Protein AF-A0A0N0TRZ5-F1 (afdb_monomer)

Mean predicted aligned error: 18.21 Å

Solvent-accessible surface area (backbone atoms only — not comparable to full-atom values): 15530 Å² total; per-residue (Å²): 141,82,85,84,81,82,82,81,79,82,77,73,80,78,76,70,79,75,76,77,76,72,56,86,80,65,52,70,83,61,80,51,42,87,36,44,46,58,48,69,48,66,80,67,69,64,70,42,42,63,74,40,72,45,49,33,43,39,39,39,33,29,71,33,86,45,67,31,71,46,15,28,42,40,37,41,46,40,76,37,37,31,63,74,50,57,76,69,78,49,54,62,46,96,78,28,32,37,36,39,31,87,51,60,31,46,53,65,33,72,52,75,40,47,38,35,29,35,30,69,42,60,41,84,101,44,53,62,50,52,41,36,40,30,32,21,50,32,85,90,41,64,75,71,31,71,35,69,48,72,37,29,37,50,78,82,79,55,64,67,60,56,51,51,50,53,51,50,51,51,52,52,49,51,51,52,52,50,50,53,53,53,56,64,74,62,63,76,75,90,78,78,70,82,71,82,79,80,76,80,80,83,78,83,89,80,89,83,90,88,85,83,84,87,85,88,85,84,89,83,89,84,89,83,88,88,84,87,88,85,88,86,87,88,82,83,86,83,83,86,85,82,82,90,134

Nearest PDB structures (foldseek):
  7usm-assembly1_A  TM=7.461E-01  e=1.703E-06  Homo sapiens
  7usl-assembly1_A  TM=7.570E-01  e=1.869E-05  Homo sapiens
  3ndy-assembly1_F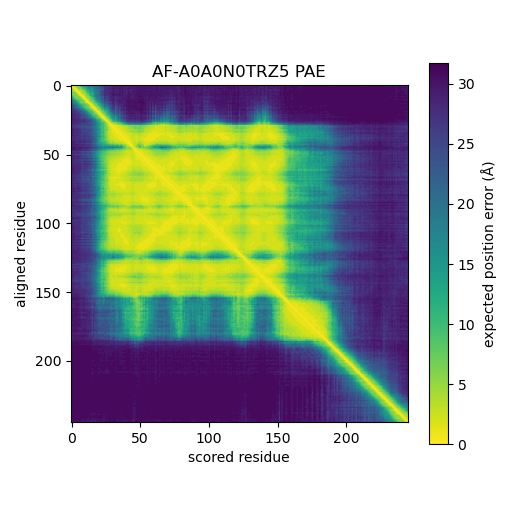  TM=6.686E-01  e=2.610E-05  Clostridium cellulovorans
  6qfs-assembly7_G  TM=6.522E-01  e=3.855E-05  Cellulomonas fimi
  6ezt-assembly1_A  TM=5.357E-01  e=1.091E-03  Vibrio harveyi

pLDDT: mean 77.45, std 22.73, range [33.78, 98.5]

Sequence (245 aa):
MSAMGLAAMIALPAAQPVAEVEDPRGAGLVPGAGDLHVTVEDDVEDRLSPGDRVHYTIRVRNSGYEALPGTQIVQLLPPGMRHVSDSGEGSVDAEASRVVWDRPLEPGARASLTVTTEVRSRPEGASRTATTVCLRPEEGAALVACTASVHRVHGVVPTVWVVAGLAAVAVVGAAVGGLVRYRGSRSPDPRTDPGPTRVPEPEPETTPDPGAEAPEVPEGDGVGTDSNVRPFPGAAPVYHLDAHR

Foldseek 3Di:
DDDDDDDDDDDDPPPDPPPPPPDLVPQDDDPQLQQKEKDKDWDDDQEDEAFDKIKIKIKIWRQDQDWQQQKKKKKFWDPQKAWDDKPQPWDADPRRGMTMHRDTHHHGDMDIMITMMGGHAQDPPDQKTKIKMFMDSHPPHDTNYMDIDMHGYDHDDPVVVVVVVVVVVVVVVVVVVVVVVVVVVPPDDPPPPVPDDDDDDDDDDDDDDDDDDDDDDDDDDDDDDDDDDDDDDDDDDDDDDDDDD

Secondary structure (DSSP, 8-state):
-----------------------TT-SPPPTTGGGEEEEEEESS-SEE-TT-EEEEEEEEEE-SSS-BTT-EEEEEPPTTEEEEEESS--EE-TTS-EEEEE--B-TT-EEEEEEEEEE-SPPTT-SEEEEEEEEESSTTSPP-EEEEEEEEEPPPPPHHHHHHHHHHHHHHHHHHHHHHHHHHHTPPPS----PPP-PPPPPPP-----------------------PPPPP--PPP-------

Radius of gyration: 46.33 Å; Cα contacts (8 Å, |Δi|>4): 349; chains: 1; bounding box: 72×75×150 Å

Structure (mmCIF, N/CA/C/O backbone):
data_AF-A0A0N0TRZ5-F1
#
_entry.id   AF-A0A0N0TRZ5-F1
#
loop_
_atom_site.group_PDB
_atom_site.id
_atom_site.type_symbol
_atom_site.label_atom_id
_atom_site.label_alt_id
_atom_site.label_comp_id
_atom_site.label_asym_id
_atom_site.label_entity_id
_atom_site.label_seq_id
_atom_site.pdbx_PDB_ins_code
_atom_site.Cartn_x
_atom_site.Cartn_y
_atom_site.Cartn_z
_atom_site.occupancy
_atom_site.B_iso_or_equiv
_atom_site.auth_seq_id
_atom_site.auth_comp_id
_atom_site.auth_asym_id
_atom_site.auth_atom_id
_atom_site.pdbx_PDB_model_num
ATOM 1 N N . MET A 1 1 ? 40.637 -64.018 26.385 1.00 47.19 1 MET A N 1
ATOM 2 C CA . MET A 1 1 ? 39.334 -64.010 25.690 1.00 47.19 1 MET A CA 1
ATOM 3 C C . MET A 1 1 ? 38.342 -63.289 26.590 1.00 47.19 1 MET A C 1
ATOM 5 O O . MET A 1 1 ? 37.781 -63.922 27.468 1.00 47.19 1 MET A O 1
ATOM 9 N N . SER A 1 2 ? 38.194 -61.973 26.434 1.00 40.56 2 SER A N 1
ATOM 10 C CA . SER A 1 2 ? 37.164 -61.196 27.136 1.00 40.56 2 SER A CA 1
ATOM 11 C C . SER A 1 2 ? 36.429 -60.373 26.093 1.00 40.56 2 SER A C 1
ATOM 13 O O . SER A 1 2 ? 37.015 -59.500 25.458 1.00 40.56 2 SER A O 1
ATOM 15 N N . ALA A 1 3 ? 35.179 -60.755 25.856 1.00 44.03 3 ALA A N 1
ATOM 16 C CA . ALA A 1 3 ? 34.296 -60.168 24.869 1.00 44.03 3 ALA A CA 1
ATOM 17 C C . ALA A 1 3 ? 33.750 -58.830 25.386 1.00 44.03 3 ALA A C 1
ATOM 19 O O . ALA A 1 3 ? 33.151 -58.766 26.458 1.00 44.03 3 ALA A O 1
ATOM 20 N N . MET A 1 4 ? 33.959 -57.768 24.609 1.00 48.31 4 MET A N 1
ATOM 21 C CA . MET A 1 4 ? 33.261 -56.495 24.761 1.00 48.31 4 MET A CA 1
ATOM 22 C C . MET A 1 4 ? 31.822 -56.679 24.261 1.00 48.31 4 MET A C 1
ATOM 24 O O . MET A 1 4 ? 31.593 -56.833 23.064 1.00 48.31 4 MET A O 1
ATOM 28 N N . GLY A 1 5 ? 30.860 -56.708 25.183 1.00 41.28 5 GLY A N 1
ATOM 29 C CA . GLY A 1 5 ? 29.431 -56.690 24.872 1.00 41.28 5 GLY A CA 1
ATOM 30 C C . GLY A 1 5 ? 28.953 -55.254 24.680 1.00 41.28 5 GLY A C 1
ATOM 31 O O . GLY A 1 5 ? 28.883 -54.487 25.636 1.00 41.28 5 GLY A O 1
ATOM 32 N N . LEU A 1 6 ? 28.656 -54.900 23.431 1.00 47.94 6 LEU A N 1
ATOM 33 C CA . LEU A 1 6 ? 28.118 -53.614 22.997 1.00 47.94 6 LEU A CA 1
ATOM 34 C C . LEU A 1 6 ? 26.633 -53.521 23.402 1.00 47.94 6 LEU A C 1
ATOM 36 O O . LEU A 1 6 ? 25.800 -54.245 22.859 1.00 47.94 6 LEU A O 1
ATOM 40 N N . ALA A 1 7 ? 26.284 -52.648 24.346 1.00 46.97 7 ALA A N 1
ATOM 41 C CA . ALA A 1 7 ? 24.888 -52.309 24.620 1.00 46.97 7 ALA A CA 1
ATOM 42 C C . ALA A 1 7 ? 24.436 -51.226 23.626 1.00 46.97 7 ALA A C 1
ATOM 44 O O . ALA A 1 7 ? 24.836 -50.067 23.729 1.00 46.97 7 ALA A O 1
ATOM 45 N N . ALA A 1 8 ? 23.632 -51.612 22.635 1.00 48.09 8 ALA A N 1
ATOM 46 C CA . ALA A 1 8 ? 23.008 -50.690 21.694 1.00 48.09 8 ALA A CA 1
ATOM 47 C C . ALA A 1 8 ? 21.798 -50.010 22.360 1.00 48.09 8 ALA A C 1
ATOM 49 O O . ALA A 1 8 ? 20.764 -50.638 22.584 1.00 48.09 8 ALA A O 1
ATOM 50 N N . MET A 1 9 ? 21.935 -48.725 22.689 1.00 53.19 9 MET A N 1
ATOM 51 C CA . MET A 1 9 ? 20.822 -47.868 23.103 1.00 53.19 9 MET A CA 1
ATOM 52 C C . MET A 1 9 ? 19.954 -47.572 21.878 1.00 53.19 9 MET A C 1
ATOM 54 O O . MET A 1 9 ? 20.378 -46.877 20.956 1.00 53.19 9 MET A O 1
ATOM 58 N N . ILE A 1 10 ? 18.739 -48.116 21.862 1.00 56.00 10 ILE A N 1
ATOM 59 C CA . ILE A 1 10 ? 17.713 -47.774 20.876 1.00 56.00 10 ILE A CA 1
ATOM 60 C C . ILE A 1 10 ? 17.221 -46.366 21.222 1.00 56.00 10 ILE A C 1
ATOM 62 O O . ILE A 1 10 ? 16.457 -46.177 22.167 1.00 56.00 10 ILE A O 1
ATOM 66 N N . ALA A 1 11 ? 17.694 -45.365 20.482 1.00 50.91 11 ALA A N 1
ATOM 67 C CA . ALA A 1 11 ? 17.130 -44.025 20.530 1.00 50.91 11 ALA A CA 1
ATOM 68 C C . ALA A 1 11 ? 15.746 -44.059 19.863 1.00 50.91 11 ALA A C 1
ATOM 70 O O . ALA A 1 11 ? 15.637 -44.276 18.656 1.00 50.91 11 ALA A O 1
ATOM 71 N N . LEU A 1 12 ? 14.686 -43.876 20.655 1.00 56.69 12 LEU A N 1
ATOM 72 C CA . LEU A 1 12 ? 13.357 -43.560 20.131 1.00 56.69 12 LEU A CA 1
ATOM 73 C C . LEU A 1 12 ? 13.454 -42.258 19.317 1.00 56.69 12 LEU A C 1
ATOM 75 O O . LEU A 1 12 ? 14.113 -41.320 19.774 1.00 56.69 12 LEU A O 1
ATOM 79 N N . PRO A 1 13 ? 12.786 -42.145 18.156 1.00 51.25 13 PRO A N 1
ATOM 80 C CA . PRO A 1 13 ? 12.660 -40.854 17.508 1.00 51.25 13 PRO A CA 1
ATOM 81 C C . PRO A 1 13 ? 11.839 -39.965 18.442 1.00 51.25 13 PRO A C 1
ATOM 83 O O . PRO A 1 13 ? 10.710 -40.304 18.800 1.00 51.25 13 PRO A O 1
ATOM 86 N N . ALA A 1 14 ? 12.425 -38.848 18.872 1.00 51.19 14 ALA A N 1
ATOM 87 C CA . ALA A 1 14 ? 11.678 -37.794 19.530 1.00 51.19 14 ALA A CA 1
ATOM 88 C C . ALA A 1 14 ? 10.541 -37.396 18.584 1.00 51.19 14 ALA A C 1
ATOM 90 O O . ALA A 1 14 ? 10.787 -36.858 17.503 1.00 51.19 14 ALA A O 1
ATOM 91 N N . ALA A 1 15 ? 9.307 -37.720 18.968 1.00 50.56 15 ALA A N 1
ATOM 92 C CA . ALA A 1 15 ? 8.131 -37.123 18.375 1.00 50.56 15 ALA A CA 1
ATOM 93 C C . ALA A 1 15 ? 8.311 -35.612 18.532 1.00 50.56 15 ALA A C 1
ATOM 95 O O . ALA A 1 15 ? 8.296 -35.088 19.647 1.00 50.56 15 ALA A O 1
ATOM 96 N N . GLN A 1 16 ? 8.596 -34.932 17.425 1.00 59.34 16 GLN A N 1
ATOM 97 C CA . GLN A 1 16 ? 8.585 -33.481 17.401 1.00 59.34 16 GLN A CA 1
ATOM 98 C C . GLN A 1 16 ? 7.187 -33.065 17.872 1.00 59.34 16 GLN A C 1
ATOM 100 O O . GLN A 1 16 ? 6.214 -33.666 17.399 1.00 59.34 16 GLN A O 1
ATOM 105 N N . PRO A 1 17 ? 7.047 -32.111 18.810 1.00 45.97 17 PRO A N 1
ATOM 106 C CA . PRO A 1 17 ? 5.736 -31.557 19.080 1.00 45.97 17 PRO A CA 1
ATOM 107 C C . PRO A 1 17 ? 5.241 -31.005 17.747 1.00 45.97 17 PRO A C 1
ATOM 109 O O . PRO A 1 17 ? 5.865 -30.118 17.161 1.00 45.97 17 PRO A O 1
ATOM 112 N N . VAL A 1 18 ? 4.172 -31.603 17.221 1.00 47.28 18 VAL A N 1
ATOM 113 C CA . VAL A 1 18 ? 3.394 -30.989 16.155 1.00 47.28 18 VAL A CA 1
ATOM 114 C C . VAL A 1 18 ? 3.008 -29.638 16.730 1.00 47.28 18 VAL A C 1
ATOM 116 O O . VAL A 1 18 ? 2.279 -29.590 17.717 1.00 47.28 18 VAL A O 1
ATOM 119 N N . ALA A 1 19 ? 3.593 -28.563 16.197 1.00 51.81 19 ALA A N 1
ATOM 120 C CA . ALA A 1 19 ? 3.124 -27.224 16.485 1.00 51.81 19 ALA A CA 1
ATOM 121 C C . ALA A 1 19 ? 1.632 -27.248 16.173 1.00 51.81 19 ALA A C 1
ATOM 123 O O . ALA A 1 19 ? 1.236 -27.529 15.039 1.00 51.81 19 ALA A O 1
ATOM 124 N N . GLU A 1 20 ? 0.826 -27.097 17.215 1.00 43.84 20 GLU A N 1
ATOM 125 C CA . GLU A 1 20 ? -0.612 -26.996 17.102 1.00 43.84 20 GLU A CA 1
ATOM 126 C C . GLU A 1 20 ? -0.864 -25.837 16.142 1.00 43.84 20 GLU A C 1
ATOM 128 O O . GLU A 1 20 ? -0.516 -24.691 16.422 1.00 43.84 20 GLU A O 1
ATOM 133 N N . VAL A 1 21 ? -1.338 -26.156 14.937 1.00 52.44 21 VAL A N 1
ATOM 134 C CA . VAL A 1 21 ? -1.845 -25.142 14.023 1.00 52.44 21 VAL A CA 1
ATOM 135 C C . VAL A 1 21 ? -3.110 -24.655 14.704 1.00 52.44 21 VAL A C 1
ATOM 137 O O . VAL A 1 21 ? -4.158 -25.285 14.564 1.00 52.44 21 VAL A O 1
ATOM 140 N N . GLU A 1 22 ? -2.982 -23.605 15.517 1.00 55.22 22 GLU A N 1
ATOM 141 C CA . GLU A 1 22 ? -4.127 -22.870 16.035 1.00 55.22 22 GLU A CA 1
ATOM 142 C C . GLU A 1 22 ? -5.052 -22.612 14.845 1.00 55.22 22 GLU A C 1
ATOM 144 O O . GLU A 1 22 ? -4.633 -22.085 13.808 1.00 55.22 22 GLU A O 1
ATOM 149 N N . ASP A 1 23 ? -6.290 -23.097 14.948 1.00 50.25 23 ASP A N 1
ATOM 150 C CA . ASP A 1 23 ? -7.312 -22.883 13.934 1.00 50.25 23 ASP A CA 1
ATOM 151 C C . ASP A 1 23 ? -7.335 -21.378 13.613 1.00 50.25 23 ASP A C 1
ATOM 153 O O . ASP A 1 23 ? -7.549 -20.580 14.526 1.00 50.25 23 ASP A O 1
ATOM 157 N N . PRO A 1 24 ? -7.141 -20.935 12.356 1.00 54.50 24 PRO A N 1
ATOM 158 C CA . PRO A 1 24 ? -7.211 -19.512 12.019 1.00 54.50 24 PRO A CA 1
ATOM 159 C C . PRO A 1 24 ? -8.601 -18.907 12.291 1.00 54.50 24 PRO A C 1
ATOM 161 O O . PRO A 1 24 ? -8.777 -17.695 12.185 1.00 54.50 24 PRO A O 1
ATOM 164 N N . ARG A 1 25 ? -9.595 -19.733 12.650 1.00 55.09 25 ARG A N 1
ATOM 165 C CA . ARG A 1 25 ? -10.921 -19.322 13.135 1.00 55.09 25 ARG A CA 1
ATOM 166 C C . ARG A 1 25 ? -10.994 -19.111 14.654 1.00 55.09 25 ARG A C 1
ATOM 168 O O . ARG A 1 25 ? -12.044 -18.709 15.145 1.00 55.09 25 ARG A O 1
ATOM 175 N N . GLY A 1 26 ? -9.916 -19.397 15.384 1.00 47.22 26 GLY A N 1
ATOM 176 C CA . GLY A 1 26 ? -9.780 -19.194 16.827 1.00 47.22 26 GLY A CA 1
ATOM 177 C C . GLY A 1 26 ? -9.287 -17.800 17.219 1.00 47.22 26 GLY A C 1
ATOM 178 O O . GLY A 1 26 ? -9.378 -17.442 18.390 1.00 47.22 26 GLY A O 1
ATOM 179 N N . ALA A 1 27 ? -8.822 -16.988 16.260 1.00 60.22 27 ALA A N 1
ATOM 180 C CA . ALA A 1 27 ? -8.639 -15.559 16.487 1.00 60.22 27 ALA A CA 1
ATOM 181 C C . ALA A 1 27 ? -10.023 -14.956 16.753 1.00 60.22 27 ALA A C 1
ATOM 183 O O . ALA A 1 27 ? -10.856 -14.872 15.846 1.00 60.22 27 ALA A O 1
ATOM 184 N N . GLY A 1 28 ? -10.288 -14.621 18.017 1.00 66.94 28 GLY A N 1
ATOM 185 C CA . GLY A 1 28 ? -11.558 -14.055 18.448 1.00 66.94 28 GLY A CA 1
ATOM 186 C C . GLY A 1 28 ? -11.967 -12.900 17.539 1.00 66.94 28 GLY A C 1
ATOM 187 O O . GLY A 1 28 ? -11.159 -12.039 17.193 1.00 66.94 28 GLY A O 1
ATOM 188 N N . LEU A 1 29 ? -13.227 -12.897 17.106 1.00 83.44 29 LEU A N 1
ATOM 189 C CA . LEU A 1 29 ? -13.768 -11.767 16.364 1.00 83.44 29 LEU A CA 1
ATOM 190 C C . LEU A 1 29 ? -13.767 -10.550 17.291 1.00 83.44 29 LEU A C 1
ATOM 192 O O . LEU A 1 29 ? -14.472 -10.549 18.299 1.00 83.44 29 LEU A O 1
ATOM 196 N N . VAL A 1 30 ? -12.994 -9.523 16.943 1.00 93.06 30 VAL A N 1
ATOM 197 C CA . VAL A 1 30 ? -12.979 -8.262 17.688 1.00 93.06 30 VAL A CA 1
ATOM 198 C C . VAL A 1 30 ? -14.264 -7.487 17.378 1.00 93.06 30 VAL A C 1
ATOM 200 O O . VAL A 1 30 ? -14.513 -7.179 16.204 1.00 93.06 30 VAL A O 1
ATOM 203 N N . PRO A 1 31 ? -15.101 -7.163 18.381 1.00 93.88 31 PRO A N 1
ATOM 204 C CA . PRO A 1 31 ? -16.306 -6.366 18.170 1.00 93.88 31 PRO A CA 1
ATOM 205 C C . PRO A 1 31 ? -15.997 -5.028 17.482 1.00 93.88 31 PRO A C 1
ATOM 207 O O . PRO A 1 31 ? -15.026 -4.359 17.817 1.00 93.88 31 PRO A O 1
ATOM 210 N N . GLY A 1 32 ? -16.805 -4.649 16.486 1.00 93.38 32 GLY A N 1
ATOM 211 C CA . GLY A 1 32 ? -16.638 -3.401 15.725 1.00 93.38 32 GLY A CA 1
ATOM 212 C C . GLY A 1 32 ? -15.536 -3.401 14.657 1.00 93.38 32 GLY A C 1
ATOM 213 O O . GLY A 1 32 ? -15.456 -2.463 13.867 1.00 93.38 32 GLY A O 1
ATOM 214 N N . ALA A 1 33 ? -14.721 -4.458 14.547 1.00 94.38 33 ALA A N 1
ATOM 215 C CA . ALA A 1 33 ? -13.637 -4.518 13.560 1.00 94.38 33 ALA A CA 1
ATOM 216 C C . ALA A 1 33 ? -14.113 -4.464 12.095 1.00 94.38 33 ALA A C 1
ATOM 218 O O . ALA A 1 33 ? -13.366 -4.028 11.220 1.00 94.38 33 ALA A O 1
ATOM 219 N N . GLY A 1 34 ? -15.353 -4.885 11.825 1.00 95.19 34 GLY A N 1
ATOM 220 C CA . GLY A 1 34 ? -15.955 -4.849 10.488 1.00 95.19 34 GLY A CA 1
ATOM 221 C C . GLY A 1 34 ? -16.229 -3.439 9.953 1.00 95.19 34 GLY A C 1
ATOM 222 O O . GLY A 1 34 ? -16.395 -3.276 8.747 1.00 95.19 34 GLY A O 1
ATOM 223 N N . ASP A 1 35 ? -16.224 -2.426 10.821 1.00 97.25 35 ASP A N 1
ATOM 224 C CA . ASP A 1 35 ? -16.519 -1.036 10.457 1.00 97.25 35 ASP A CA 1
ATOM 225 C C . ASP A 1 35 ? -15.251 -0.195 10.208 1.00 97.25 35 ASP A C 1
ATOM 227 O O . ASP A 1 35 ? -15.313 1.035 10.048 1.00 97.25 35 ASP A O 1
ATOM 231 N N . LEU A 1 36 ? -14.084 -0.848 10.190 1.00 97.81 36 LEU A N 1
ATOM 232 C CA . LEU A 1 36 ? -12.810 -0.237 9.843 1.00 97.81 36 LEU A CA 1
ATOM 233 C C . LEU A 1 36 ? -12.677 -0.066 8.328 1.00 97.81 36 LEU A C 1
ATOM 235 O O . LEU A 1 36 ? -12.891 -0.984 7.537 1.00 97.81 36 LEU A O 1
ATOM 239 N N . HIS A 1 37 ? -12.226 1.116 7.920 1.00 98.19 37 HIS A N 1
ATOM 240 C CA . HIS A 1 37 ? -11.962 1.435 6.524 1.00 98.19 37 HIS A CA 1
ATOM 241 C C . HIS A 1 37 ? -10.554 1.980 6.347 1.00 98.19 37 HIS A C 1
ATOM 243 O O . HIS A 1 37 ? -10.095 2.810 7.134 1.00 98.19 37 HIS A O 1
ATOM 249 N N . VAL A 1 38 ? -9.901 1.557 5.266 1.00 98.50 38 VAL A N 1
ATOM 250 C CA . VAL A 1 38 ? -8.592 2.053 4.845 1.00 98.50 38 VAL A CA 1
ATOM 251 C C . VAL A 1 38 ? -8.617 2.413 3.368 1.00 98.50 38 VAL A C 1
ATOM 253 O O . VAL A 1 38 ? -9.196 1.711 2.541 1.00 98.50 38 VAL A O 1
ATOM 256 N N . THR A 1 39 ? -7.970 3.522 3.042 1.00 98.19 39 THR A N 1
ATOM 257 C CA . THR A 1 39 ? -7.695 3.956 1.674 1.00 98.19 39 THR A CA 1
ATOM 258 C C . THR A 1 39 ? -6.221 4.304 1.568 1.00 98.19 39 THR A C 1
ATOM 260 O O . THR A 1 39 ? -5.624 4.799 2.527 1.00 98.19 39 THR A O 1
ATOM 263 N N . VAL A 1 40 ? -5.637 4.009 0.414 1.00 97.31 40 VAL A N 1
ATOM 264 C CA . VAL A 1 40 ? -4.261 4.356 0.081 1.00 97.31 40 VAL A CA 1
ATOM 265 C C . VAL A 1 40 ? -4.293 5.111 -1.235 1.00 97.31 40 VAL A C 1
ATOM 267 O O . VAL A 1 40 ? -4.959 4.691 -2.178 1.00 97.31 40 VAL A O 1
ATOM 270 N N . GLU A 1 41 ? -3.614 6.243 -1.259 1.00 95.88 41 GLU A N 1
ATOM 271 C CA . GLU A 1 41 ? -3.386 7.051 -2.452 1.00 95.88 41 GLU A CA 1
ATOM 272 C C . GLU A 1 41 ? -1.893 7.310 -2.575 1.00 95.88 41 GLU A C 1
ATOM 274 O O . GLU A 1 41 ? -1.179 7.287 -1.573 1.00 95.88 41 GLU A O 1
ATOM 279 N N . ASP A 1 42 ? -1.426 7.561 -3.786 1.00 94.75 42 ASP A N 1
ATOM 280 C CA . ASP A 1 42 ? -0.040 7.897 -4.079 1.00 94.75 42 ASP A CA 1
ATOM 281 C C . ASP A 1 42 ? 0.040 9.056 -5.070 1.00 94.75 42 ASP A C 1
ATOM 283 O O . ASP A 1 42 ? -0.962 9.464 -5.660 1.00 94.75 42 ASP A O 1
ATOM 287 N N . ASP A 1 43 ? 1.231 9.634 -5.182 1.00 92.62 43 ASP A N 1
ATOM 288 C CA . ASP A 1 43 ? 1.508 10.838 -5.962 1.00 92.62 43 ASP A CA 1
ATOM 289 C C . ASP A 1 43 ? 2.164 10.564 -7.322 1.00 92.62 43 ASP A C 1
ATOM 291 O O . ASP A 1 43 ? 2.567 11.501 -8.015 1.00 92.62 43 ASP A O 1
ATOM 295 N N . VAL A 1 44 ? 2.279 9.295 -7.714 1.00 88.75 44 VAL A N 1
ATOM 296 C CA . VAL A 1 44 ? 2.979 8.872 -8.929 1.00 88.75 44 VAL A CA 1
ATOM 297 C C . VAL A 1 44 ? 1.999 8.381 -9.988 1.00 88.75 44 VAL A C 1
ATOM 299 O O . VAL A 1 44 ? 0.9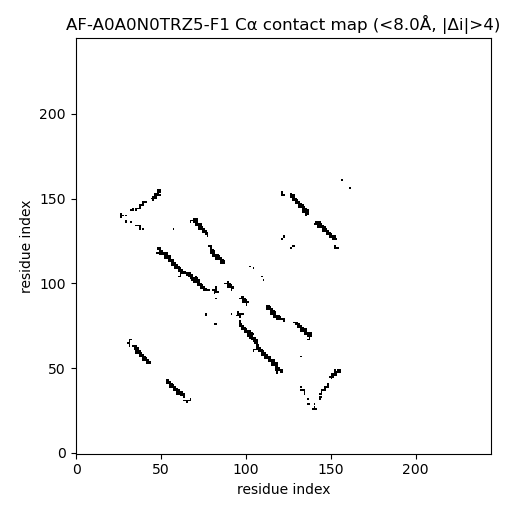73 7.771 -9.707 1.00 88.75 44 VAL A O 1
ATOM 302 N N . GLU A 1 45 ? 2.335 8.617 -11.253 1.00 77.38 45 GLU A N 1
ATOM 303 C CA . GLU A 1 45 ? 1.621 7.990 -12.363 1.00 77.38 45 GLU A CA 1
ATOM 304 C C . GLU A 1 45 ? 2.056 6.518 -12.500 1.00 77.38 45 GLU A C 1
ATOM 306 O O . GLU A 1 45 ? 3.149 6.148 -12.075 1.00 77.38 45 GLU A O 1
ATOM 311 N N . ASP A 1 46 ? 1.224 5.677 -13.128 1.00 78.00 46 ASP A N 1
ATOM 312 C CA . ASP A 1 46 ? 1.324 4.204 -13.255 1.00 78.00 46 ASP A CA 1
ATOM 313 C C . ASP A 1 46 ? 2.688 3.606 -13.692 1.00 78.00 46 ASP A C 1
ATOM 315 O O . ASP A 1 46 ? 2.800 2.384 -13.842 1.00 78.00 46 ASP A O 1
ATOM 319 N N . ARG A 1 47 ? 3.725 4.405 -13.967 1.00 84.69 47 ARG A N 1
ATOM 320 C CA . ARG A 1 47 ? 5.045 3.969 -14.433 1.00 84.69 47 ARG A CA 1
ATOM 321 C C . ARG A 1 47 ? 6.150 4.356 -13.454 1.00 84.69 47 ARG A C 1
ATOM 323 O O . ARG A 1 47 ? 6.524 5.515 -13.361 1.00 84.69 47 ARG A O 1
ATOM 330 N N . LEU A 1 48 ? 6.756 3.337 -12.859 1.00 91.06 48 LEU A N 1
ATOM 331 C CA . LEU A 1 48 ? 7.912 3.442 -11.979 1.00 91.06 48 LEU A CA 1
ATOM 332 C C . LEU A 1 48 ? 9.167 2.841 -12.617 1.00 91.06 48 LEU A C 1
ATOM 334 O O . LEU A 1 48 ? 9.095 1.912 -13.431 1.00 91.06 48 LEU A O 1
ATOM 338 N N . SER A 1 49 ? 10.318 3.340 -12.192 1.00 90.56 49 SER A N 1
ATOM 339 C CA . SER A 1 49 ? 11.660 2.861 -12.508 1.00 90.56 49 SER A CA 1
ATOM 340 C C . SER A 1 49 ? 12.459 2.632 -11.217 1.00 90.56 49 SER A C 1
ATOM 342 O O . SER A 1 49 ? 12.188 3.267 -10.198 1.00 90.56 49 SER A O 1
ATOM 344 N N . PRO A 1 50 ? 13.462 1.736 -11.219 1.00 91.38 50 PRO A N 1
ATOM 345 C CA . PRO A 1 50 ? 14.401 1.628 -10.106 1.00 91.38 50 PRO A CA 1
ATOM 346 C C . PRO A 1 50 ? 15.051 2.979 -9.769 1.00 91.38 50 PRO A C 1
ATOM 348 O O . PRO A 1 50 ? 15.581 3.649 -10.654 1.00 91.38 50 PRO A O 1
ATOM 351 N N . GLY A 1 51 ? 15.027 3.349 -8.490 1.00 92.19 51 GLY A N 1
ATOM 352 C CA . GLY A 1 51 ? 15.462 4.639 -7.954 1.00 92.19 51 GLY A CA 1
ATOM 353 C C . GLY A 1 51 ? 14.317 5.609 -7.649 1.00 92.19 51 GLY A C 1
ATOM 354 O O . GLY A 1 51 ? 14.516 6.527 -6.852 1.00 92.19 51 GLY A O 1
ATOM 355 N N . ASP A 1 52 ? 13.128 5.393 -8.220 1.00 93.88 52 ASP A N 1
ATOM 356 C CA . ASP A 1 52 ? 11.971 6.253 -7.971 1.00 93.88 52 ASP A CA 1
ATOM 357 C C . ASP A 1 52 ? 11.489 6.124 -6.525 1.00 93.88 52 ASP A C 1
ATOM 359 O O . ASP A 1 52 ? 11.561 5.055 -5.903 1.00 93.88 52 ASP A O 1
ATOM 363 N N . ARG A 1 53 ? 10.962 7.232 -6.001 1.00 95.38 53 ARG A N 1
ATOM 364 C CA . ARG A 1 53 ? 10.293 7.279 -4.704 1.00 95.38 53 ARG A CA 1
ATOM 365 C C . ARG A 1 53 ? 8.800 7.451 -4.904 1.00 95.38 53 ARG A C 1
ATOM 367 O O . ARG A 1 53 ? 8.386 8.234 -5.749 1.00 95.38 53 ARG A O 1
ATOM 374 N N . VAL A 1 54 ? 8.025 6.725 -4.109 1.00 96.31 54 VAL A N 1
ATOM 375 C CA . VAL A 1 54 ? 6.563 6.806 -4.104 1.00 96.31 54 VAL A CA 1
ATOM 376 C C . VAL A 1 54 ? 6.117 7.316 -2.745 1.00 96.31 54 VAL A C 1
ATOM 378 O O . VAL A 1 54 ? 6.505 6.730 -1.722 1.00 96.31 54 VAL A O 1
ATOM 381 N N . HIS A 1 55 ? 5.320 8.385 -2.732 1.00 97.12 55 HIS A N 1
ATOM 382 C CA . HIS A 1 55 ? 4.759 8.957 -1.517 1.00 97.12 55 HIS A CA 1
ATOM 383 C C . HIS A 1 55 ? 3.297 8.532 -1.370 1.00 97.12 55 HIS A C 1
ATOM 385 O O . HIS A 1 55 ? 2.404 9.022 -2.054 1.00 97.12 55 HIS A O 1
ATOM 391 N N . TYR A 1 56 ? 3.049 7.618 -0.438 1.00 97.50 56 TYR A N 1
ATOM 392 C CA . TYR A 1 56 ? 1.715 7.147 -0.104 1.00 97.50 56 TYR A CA 1
ATOM 393 C C . TYR A 1 56 ? 1.065 8.027 0.963 1.00 97.50 56 TYR A C 1
ATOM 395 O O . TYR A 1 56 ? 1.689 8.360 1.970 1.00 97.50 56 TYR A O 1
ATOM 403 N N . THR A 1 57 ? -0.219 8.326 0.785 1.00 98.06 57 THR A N 1
ATOM 404 C CA . THR A 1 57 ? -1.113 8.866 1.810 1.00 98.06 57 THR A CA 1
ATOM 405 C C . THR A 1 57 ? -2.103 7.779 2.215 1.00 98.06 57 THR A C 1
ATOM 407 O O . THR A 1 57 ? -3.000 7.410 1.456 1.00 98.06 57 THR A O 1
ATOM 410 N N . ILE A 1 58 ? -1.942 7.258 3.428 1.00 98.44 58 ILE A N 1
ATOM 411 C CA . ILE A 1 58 ? -2.818 6.240 4.006 1.00 98.44 58 ILE A CA 1
ATOM 412 C C . ILE A 1 58 ? -3.849 6.947 4.876 1.00 98.44 58 ILE A C 1
ATOM 414 O O . ILE A 1 58 ? -3.486 7.664 5.809 1.00 98.44 58 ILE A O 1
ATOM 418 N N . ARG A 1 59 ? -5.136 6.725 4.605 1.00 98.50 59 ARG A N 1
ATOM 419 C CA . ARG A 1 59 ? -6.238 7.261 5.414 1.00 98.50 59 ARG A CA 1
ATOM 420 C C . ARG A 1 59 ? -7.068 6.132 5.984 1.00 98.50 59 ARG A C 1
ATOM 422 O O . ARG A 1 59 ? -7.535 5.267 5.243 1.00 98.50 59 ARG A O 1
ATOM 429 N N . VAL A 1 60 ? -7.280 6.184 7.293 1.00 98.38 60 VAL A N 1
ATOM 430 C CA . VAL A 1 60 ? -8.036 5.183 8.045 1.00 98.38 60 VAL A CA 1
ATOM 431 C C . VAL A 1 60 ? -9.186 5.828 8.799 1.00 98.38 60 VAL A C 1
ATOM 433 O O . VAL A 1 60 ? -9.105 6.989 9.214 1.00 98.38 60 VAL A O 1
ATOM 436 N N . ARG A 1 61 ? -10.269 5.075 8.976 1.00 98.19 61 ARG A N 1
ATOM 437 C CA . ARG A 1 61 ? -11.448 5.511 9.723 1.00 98.19 61 ARG A CA 1
ATOM 438 C C . ARG A 1 61 ? -12.095 4.331 10.436 1.00 98.19 61 ARG A C 1
ATOM 440 O O . ARG A 1 61 ? -12.318 3.300 9.810 1.00 98.19 61 ARG A O 1
ATOM 447 N N . ASN A 1 62 ? -12.487 4.544 11.689 1.00 98.19 62 ASN A N 1
ATOM 448 C CA . ASN A 1 62 ? -13.463 3.703 12.374 1.00 98.19 62 ASN A CA 1
ATOM 449 C C . ASN A 1 62 ? -14.858 4.304 12.148 1.00 98.19 62 ASN A C 1
ATOM 451 O O . ASN A 1 62 ? -15.121 5.445 12.535 1.00 98.19 62 ASN A O 1
ATOM 455 N N . SER A 1 63 ? -15.725 3.596 11.426 1.00 97.94 63 SER A N 1
ATOM 456 C CA . SER A 1 63 ? -17.098 4.044 11.157 1.00 97.94 63 SER A CA 1
ATOM 457 C C . SER A 1 63 ? -18.146 3.415 12.076 1.00 97.94 63 SER A C 1
ATOM 459 O O . SER A 1 63 ? -19.312 3.802 11.990 1.00 97.94 63 SER A O 1
ATOM 461 N N . GLY A 1 64 ? -17.717 2.508 12.955 1.00 96.56 64 GLY A N 1
ATOM 462 C CA . GLY A 1 64 ? -18.562 1.800 13.900 1.00 96.56 64 GLY A CA 1
ATOM 463 C C . GLY A 1 64 ? -18.747 2.557 15.209 1.00 96.56 64 GLY A C 1
ATOM 464 O O . GLY A 1 64 ? -18.348 3.717 15.359 1.00 96.56 64 GLY A O 1
ATOM 465 N N . TYR A 1 65 ? -19.365 1.865 16.163 1.00 97.06 65 TYR A N 1
ATOM 466 C CA . TYR A 1 65 ? -19.710 2.397 17.485 1.00 97.06 65 TYR A CA 1
ATOM 467 C C . TYR A 1 65 ? -18.802 1.893 18.614 1.00 97.06 65 TYR A C 1
ATOM 469 O O . TYR A 1 65 ? -18.909 2.386 19.732 1.00 97.06 65 TYR A O 1
ATOM 477 N N . GLU A 1 66 ? -17.907 0.949 18.323 1.00 97.44 66 GLU A N 1
ATOM 478 C CA . GLU A 1 66 ? -16.973 0.372 19.292 1.00 97.44 66 GLU A CA 1
ATOM 479 C C . GLU A 1 66 ? -15.598 1.041 19.198 1.00 97.44 66 GLU A C 1
ATOM 481 O O . GLU A 1 66 ? -15.122 1.370 18.105 1.00 97.44 66 GLU A O 1
ATOM 486 N N . ALA A 1 67 ? -14.950 1.235 20.346 1.00 97.50 67 ALA A N 1
ATOM 487 C CA . ALA A 1 67 ? -13.577 1.723 20.408 1.00 97.50 67 ALA A CA 1
ATOM 488 C C . ALA A 1 67 ? -12.589 0.585 20.115 1.00 97.50 67 ALA A C 1
ATOM 490 O O . ALA A 1 67 ? -12.723 -0.516 20.647 1.00 97.50 67 ALA A O 1
ATOM 491 N N . LEU A 1 68 ? -11.567 0.863 19.302 1.00 97.56 68 LEU A N 1
ATOM 492 C CA . LEU A 1 68 ? -10.559 -0.119 18.890 1.00 97.56 68 LEU A CA 1
ATOM 493 C C . LEU A 1 68 ? -9.152 0.360 19.285 1.00 97.56 68 LEU A C 1
ATOM 495 O O . LEU A 1 68 ? -8.394 0.847 18.433 1.00 97.56 68 LEU A O 1
ATOM 499 N N . PRO A 1 69 ? -8.784 0.255 20.577 1.00 97.12 69 PRO A N 1
ATOM 500 C CA . PRO A 1 69 ? -7.533 0.801 21.097 1.00 97.12 69 PRO A CA 1
ATOM 501 C C . PRO A 1 69 ? -6.291 0.050 20.603 1.00 97.12 69 PRO A C 1
ATOM 503 O O . PRO A 1 69 ? -5.213 0.631 20.559 1.00 97.12 69 PRO A O 1
ATOM 506 N N . GLY A 1 70 ? -6.438 -1.216 20.205 1.00 95.75 70 GLY A N 1
ATOM 507 C CA . GLY A 1 70 ? -5.353 -2.053 19.688 1.00 95.75 70 GLY A CA 1
ATOM 508 C C . GLY A 1 70 ? -5.138 -1.956 18.176 1.00 95.75 70 GLY A C 1
ATOM 509 O O . GLY A 1 70 ? -4.397 -2.768 17.627 1.00 95.75 70 GLY A O 1
ATOM 510 N N . THR A 1 71 ? -5.797 -1.021 17.482 1.00 97.81 71 THR A N 1
ATOM 511 C CA . THR A 1 71 ? -5.755 -0.995 16.016 1.00 97.81 71 THR A CA 1
ATOM 512 C C . THR A 1 71 ? -4.331 -0.770 15.507 1.00 97.81 71 THR A C 1
ATOM 514 O O . THR A 1 71 ? -3.658 0.182 15.903 1.00 97.81 71 THR A O 1
ATOM 517 N N . GLN A 1 72 ? -3.902 -1.608 14.564 1.00 98.12 72 GLN A N 1
ATOM 518 C CA . GLN A 1 72 ? -2.634 -1.489 13.855 1.00 98.12 72 GLN A CA 1
ATOM 519 C C . GLN A 1 72 ? -2.869 -1.287 12.359 1.00 98.12 72 GLN A C 1
ATOM 521 O O . GLN A 1 72 ? -3.674 -1.981 11.732 1.00 98.12 72 GLN A O 1
ATOM 526 N N . ILE A 1 73 ? -2.112 -0.372 11.765 1.00 98.44 73 ILE A N 1
ATOM 527 C CA . ILE A 1 73 ? -1.989 -0.235 10.314 1.00 98.44 73 ILE A CA 1
ATOM 528 C C . ILE A 1 73 ? -0.773 -1.051 9.890 1.00 98.44 73 ILE A C 1
ATOM 530 O O . ILE A 1 73 ? 0.312 -0.866 10.429 1.00 98.44 73 ILE A O 1
ATOM 534 N N . VAL A 1 74 ? -0.945 -1.951 8.929 1.00 98.31 74 VAL A N 1
ATOM 535 C CA . VAL A 1 74 ? 0.101 -2.847 8.431 1.00 98.31 74 VAL A CA 1
ATOM 536 C C . VAL A 1 74 ? 0.299 -2.585 6.946 1.00 98.31 74 VAL A C 1
ATOM 538 O O . VAL A 1 74 ? -0.571 -2.918 6.142 1.00 98.31 74 VAL A O 1
ATOM 541 N N . GLN A 1 75 ? 1.444 -2.026 6.566 1.00 98.25 75 GLN A N 1
ATOM 542 C CA . GLN A 1 75 ? 1.844 -1.903 5.166 1.00 98.25 75 GLN A CA 1
ATOM 543 C C . GLN A 1 75 ? 2.800 -3.032 4.786 1.00 98.25 75 GLN A C 1
ATOM 545 O O . GLN A 1 75 ? 3.752 -3.331 5.505 1.00 98.25 75 GLN A O 1
ATOM 550 N N . LEU A 1 76 ? 2.534 -3.636 3.633 1.00 98.06 76 LEU A N 1
ATOM 551 C CA . LEU A 1 76 ? 3.331 -4.675 3.000 1.00 98.06 76 LEU A CA 1
ATOM 552 C C . LEU A 1 76 ? 3.808 -4.158 1.647 1.00 98.06 76 LEU A C 1
ATOM 554 O O . LEU A 1 76 ? 3.001 -3.801 0.779 1.00 98.06 76 LEU A O 1
ATOM 558 N N . LEU A 1 77 ? 5.123 -4.122 1.483 1.00 96.44 77 LEU A N 1
ATOM 559 C CA . LEU A 1 77 ? 5.790 -3.761 0.250 1.00 96.44 77 LEU A CA 1
ATOM 560 C C . LEU A 1 77 ? 6.172 -5.036 -0.509 1.00 96.44 77 LEU A C 1
ATOM 562 O O . LEU A 1 77 ? 6.683 -5.989 0.081 1.00 96.44 77 LEU A O 1
ATOM 566 N N . PRO A 1 78 ? 5.920 -5.077 -1.821 1.00 94.75 78 PRO A N 1
ATOM 567 C CA . PRO A 1 78 ? 6.303 -6.204 -2.656 1.00 94.75 78 PRO A CA 1
ATOM 568 C C . PRO A 1 78 ? 7.832 -6.273 -2.835 1.00 94.75 78 PRO A C 1
ATOM 570 O O . PRO A 1 78 ? 8.533 -5.273 -2.638 1.00 94.75 78 PRO A O 1
ATOM 573 N N . PRO A 1 79 ? 8.370 -7.425 -3.280 1.00 92.25 79 PRO A N 1
ATOM 574 C CA . PRO A 1 79 ? 9.787 -7.556 -3.597 1.00 92.25 79 PRO A CA 1
ATOM 575 C C . PRO A 1 79 ? 10.257 -6.490 -4.593 1.00 92.25 79 PRO A C 1
ATOM 577 O O . PRO A 1 79 ? 9.585 -6.205 -5.587 1.00 92.25 79 PRO A O 1
ATOM 580 N N . GLY A 1 80 ? 11.434 -5.919 -4.340 1.00 92.06 80 GLY A N 1
ATOM 581 C CA . GLY A 1 80 ? 11.984 -4.833 -5.154 1.00 92.06 80 GLY A CA 1
ATOM 582 C C . GLY A 1 80 ? 11.517 -3.438 -4.735 1.00 92.06 80 GLY A C 1
ATOM 583 O O . GLY A 1 80 ? 11.913 -2.467 -5.374 1.00 92.06 80 GLY A O 1
ATOM 584 N N . MET A 1 81 ? 10.745 -3.306 -3.654 1.00 95.19 81 MET A N 1
ATOM 585 C CA . MET A 1 81 ? 10.458 -2.034 -2.985 1.00 95.19 81 MET A CA 1
ATOM 586 C C . MET A 1 81 ? 10.977 -2.046 -1.548 1.00 95.19 81 MET A C 1
ATOM 588 O O . MET A 1 81 ? 11.136 -3.106 -0.948 1.00 95.19 81 MET A O 1
ATOM 592 N N . ARG A 1 82 ? 11.252 -0.861 -0.999 1.00 96.94 82 ARG A N 1
ATOM 593 C CA . ARG A 1 82 ? 11.625 -0.704 0.410 1.00 96.94 82 ARG A CA 1
ATOM 594 C C . ARG A 1 82 ? 11.005 0.527 1.051 1.00 96.94 82 ARG A C 1
ATOM 596 O O . ARG A 1 82 ? 10.776 1.535 0.381 1.00 96.94 82 ARG A O 1
ATOM 603 N N . HIS A 1 83 ? 10.833 0.475 2.361 1.00 98.06 83 HIS A N 1
ATOM 604 C CA . HIS A 1 83 ? 10.500 1.631 3.173 1.00 98.06 83 HIS A CA 1
ATOM 605 C C . HIS A 1 83 ? 11.689 2.603 3.263 1.00 98.06 83 HIS A C 1
ATOM 607 O O . HIS A 1 83 ? 12.853 2.187 3.303 1.00 98.06 83 HIS A O 1
ATOM 613 N N . VAL A 1 84 ? 11.393 3.906 3.278 1.00 97.88 84 VAL A N 1
ATOM 614 C CA . VAL A 1 84 ? 12.384 4.980 3.451 1.00 97.88 84 VAL A CA 1
ATOM 615 C C . VAL A 1 84 ? 12.083 5.800 4.699 1.00 97.88 84 VAL A C 1
ATOM 617 O O . VAL A 1 84 ? 12.979 5.996 5.517 1.00 97.88 84 VAL A O 1
ATOM 620 N N . SER A 1 85 ? 10.855 6.297 4.833 1.00 97.94 85 SER A N 1
ATOM 621 C CA . SER A 1 85 ? 10.444 7.153 5.949 1.00 97.94 85 SER A CA 1
ATOM 622 C C . SER A 1 85 ? 8.930 7.270 6.024 1.00 97.94 85 SER A C 1
ATOM 624 O O . SER A 1 85 ? 8.262 7.233 4.992 1.00 97.94 85 SER A O 1
ATOM 626 N N . ASP A 1 86 ? 8.405 7.566 7.203 1.00 97.94 86 ASP A N 1
ATOM 627 C CA . ASP A 1 86 ? 6.981 7.773 7.431 1.00 97.94 86 ASP A CA 1
ATOM 628 C C . ASP A 1 86 ? 6.727 8.866 8.478 1.00 97.94 86 ASP A C 1
ATOM 630 O O . ASP A 1 86 ? 7.614 9.236 9.245 1.00 97.94 86 ASP A O 1
ATOM 634 N N . SER A 1 87 ? 5.505 9.401 8.508 1.00 97.06 87 SER A N 1
ATOM 635 C CA . SER A 1 87 ? 5.089 10.410 9.492 1.00 97.06 87 SER A CA 1
ATOM 636 C C . SER A 1 87 ? 4.641 9.822 10.833 1.00 97.06 87 SER A C 1
ATOM 638 O O . SER A 1 87 ? 4.177 10.570 11.692 1.00 97.06 87 SER A O 1
ATOM 640 N N . GLY A 1 88 ? 4.629 8.495 1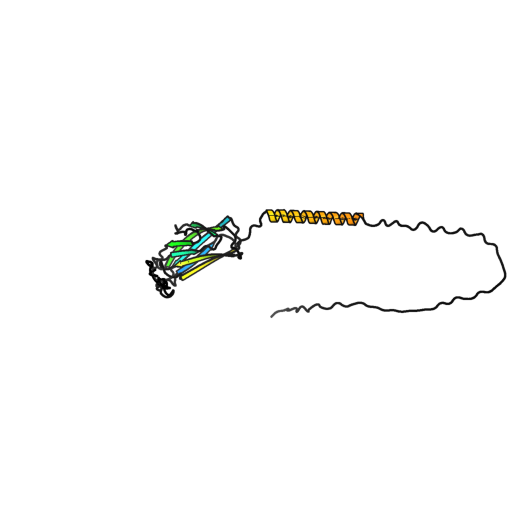0.972 1.00 92.31 88 GLY A N 1
ATOM 641 C CA . GLY A 1 88 ? 3.952 7.799 12.057 1.00 92.31 88 GLY A CA 1
ATOM 642 C C . GLY A 1 88 ? 4.856 7.095 13.058 1.00 92.31 88 GLY A C 1
ATOM 643 O O . GLY A 1 88 ? 4.306 6.571 14.026 1.00 92.31 88 GLY A O 1
ATOM 644 N N . GLU A 1 89 ? 6.167 7.092 12.812 1.00 92.38 89 GLU A N 1
ATOM 645 C CA . GLU A 1 89 ? 7.189 6.341 13.549 1.00 92.38 89 GLU A CA 1
ATOM 646 C C . GLU A 1 89 ? 6.861 4.844 13.610 1.00 92.38 89 GLU A C 1
ATOM 648 O O . GLU A 1 89 ? 6.851 4.218 14.668 1.00 92.38 89 GLU A O 1
ATOM 653 N N . GLY A 1 90 ? 6.534 4.276 12.447 1.00 95.31 90 GLY A N 1
ATOM 654 C CA . GLY A 1 90 ? 6.176 2.867 12.328 1.00 95.31 90 GLY A CA 1
ATOM 655 C C . GLY A 1 90 ? 7.329 1.934 12.679 1.00 95.31 90 GLY A C 1
ATOM 656 O O . GLY A 1 90 ? 8.498 2.221 12.423 1.00 95.31 90 GLY A O 1
ATOM 657 N N . SER A 1 91 ? 6.993 0.767 13.220 1.00 97.75 91 SER A N 1
ATOM 658 C CA . SER A 1 91 ? 7.938 -0.332 13.379 1.00 97.75 91 SER A CA 1
ATOM 659 C C . SER A 1 91 ? 8.205 -0.967 12.017 1.00 97.75 91 SER A C 1
ATOM 661 O O . SER A 1 91 ? 7.295 -1.514 11.389 1.00 97.75 91 SER A O 1
ATOM 663 N N . VAL A 1 92 ? 9.447 -0.863 11.549 1.00 98.12 92 VAL A N 1
ATOM 664 C CA . VAL A 1 92 ? 9.901 -1.382 10.254 1.00 98.12 92 VAL A CA 1
ATOM 665 C C . VAL A 1 92 ? 10.655 -2.691 10.479 1.00 98.12 92 VAL A C 1
ATOM 667 O O . VAL A 1 92 ? 11.491 -2.785 11.378 1.00 98.12 92 VAL A O 1
ATOM 670 N N . ASP A 1 93 ? 10.374 -3.704 9.663 1.00 97.69 93 ASP A N 1
ATOM 671 C CA . ASP A 1 93 ? 11.111 -4.967 9.693 1.00 97.69 93 ASP A CA 1
ATOM 672 C C . ASP A 1 93 ? 12.556 -4.829 9.169 1.00 97.69 93 ASP A C 1
ATOM 674 O O . ASP A 1 93 ? 12.955 -3.819 8.588 1.00 97.69 93 ASP A O 1
ATOM 678 N N . ALA A 1 94 ? 13.368 -5.872 9.359 1.00 96.69 94 ALA A N 1
ATOM 679 C CA . ALA A 1 94 ? 14.778 -5.853 8.961 1.00 96.69 94 ALA A CA 1
ATOM 680 C C . ALA A 1 94 ? 14.983 -5.696 7.441 1.00 96.69 94 ALA A C 1
ATOM 682 O O . ALA A 1 94 ? 15.984 -5.124 7.011 1.00 96.69 94 ALA A O 1
ATOM 683 N N . GLU A 1 95 ? 14.042 -6.188 6.630 1.00 95.31 95 GLU A N 1
ATOM 684 C CA . GLU A 1 95 ? 14.093 -6.080 5.166 1.00 95.31 95 GLU A CA 1
ATOM 685 C C . GLU A 1 95 ? 13.519 -4.755 4.639 1.00 95.31 95 GLU A C 1
ATOM 687 O O . GLU A 1 95 ? 13.604 -4.480 3.441 1.00 95.31 95 GLU A O 1
ATOM 692 N N . ALA A 1 96 ? 12.958 -3.917 5.518 1.00 96.75 96 ALA A N 1
ATOM 693 C CA . ALA A 1 96 ? 12.203 -2.721 5.159 1.00 96.75 96 ALA A CA 1
ATOM 694 C C . ALA A 1 96 ? 11.068 -3.005 4.155 1.00 96.75 96 ALA A C 1
ATOM 696 O O . ALA A 1 96 ? 10.739 -2.154 3.327 1.00 96.75 96 ALA A O 1
ATOM 697 N N . SER A 1 97 ? 10.487 -4.202 4.226 1.00 96.75 97 SER A N 1
ATOM 698 C CA . SER A 1 97 ? 9.391 -4.691 3.387 1.00 96.75 97 SER A CA 1
ATOM 699 C C . SER A 1 97 ? 8.036 -4.594 4.092 1.00 96.75 97 SER A C 1
ATOM 701 O O . SER A 1 97 ? 6.988 -4.613 3.448 1.00 96.75 97 SER A O 1
ATOM 703 N N . ARG A 1 98 ? 8.038 -4.453 5.419 1.00 98.00 98 ARG A N 1
ATOM 704 C CA . ARG A 1 98 ? 6.836 -4.376 6.241 1.00 98.00 98 ARG A CA 1
ATOM 705 C C . ARG A 1 98 ? 6.972 -3.258 7.258 1.00 98.00 98 ARG A C 1
ATOM 707 O O . ARG A 1 98 ? 7.986 -3.151 7.942 1.00 98.00 98 ARG A O 1
ATOM 714 N N . VAL A 1 99 ? 5.907 -2.473 7.394 1.00 98.31 99 VAL A N 1
ATOM 715 C CA . VAL A 1 99 ? 5.814 -1.407 8.395 1.00 98.31 99 VAL A CA 1
ATOM 716 C C . VAL A 1 99 ? 4.508 -1.540 9.166 1.00 98.31 99 VAL A C 1
ATOM 718 O O . VAL A 1 99 ? 3.460 -1.816 8.575 1.00 98.31 99 VAL A O 1
ATOM 721 N N . VAL A 1 100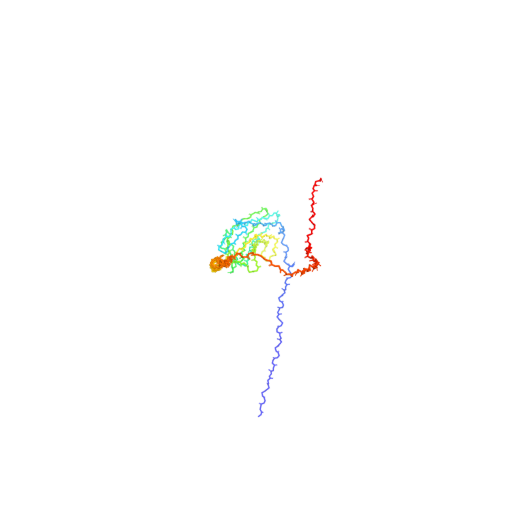 ? 4.570 -1.385 10.487 1.00 98.25 100 VAL A N 1
ATOM 722 C CA . VAL A 1 100 ? 3.417 -1.480 11.388 1.00 98.25 100 VAL A CA 1
ATOM 723 C C . VAL A 1 100 ? 3.312 -0.215 12.234 1.00 98.25 100 VAL A C 1
ATOM 725 O O . VAL A 1 100 ? 4.288 0.185 12.861 1.00 98.25 100 VAL A O 1
ATOM 728 N N . TRP A 1 101 ? 2.127 0.396 12.280 1.00 98.38 101 TRP A N 1
ATOM 729 C CA . TRP A 1 101 ? 1.835 1.548 13.138 1.00 98.38 101 TRP A CA 1
ATOM 730 C C . TRP A 1 101 ? 0.698 1.241 14.100 1.00 98.38 101 TRP A C 1
ATOM 732 O O . TRP A 1 101 ? -0.402 0.913 13.652 1.00 98.38 101 TRP A O 1
ATOM 742 N N . ASP A 1 102 ? 0.918 1.460 15.393 1.00 97.44 102 ASP A N 1
ATOM 743 C CA . ASP A 1 102 ? -0.151 1.452 16.389 1.00 97.44 102 ASP A CA 1
ATOM 744 C C . ASP A 1 102 ? -0.951 2.760 16.311 1.00 97.44 102 ASP A C 1
ATOM 746 O O . ASP A 1 102 ? -0.425 3.881 16.415 1.00 97.44 102 ASP A O 1
ATOM 750 N N . ARG A 1 103 ? -2.251 2.622 16.056 1.00 97.38 103 ARG A N 1
ATOM 751 C CA . ARG A 1 103 ? -3.183 3.730 15.841 1.00 97.38 103 ARG A CA 1
ATOM 752 C C . ARG A 1 103 ? -4.530 3.410 16.481 1.00 97.38 103 ARG A C 1
ATOM 754 O O . ARG A 1 103 ? -5.440 3.018 15.761 1.00 97.38 103 ARG A O 1
ATOM 761 N N . PRO A 1 104 ? -4.678 3.622 17.801 1.00 96.94 104 PRO A N 1
ATOM 762 C CA . PRO A 1 104 ? -5.965 3.538 18.486 1.00 96.94 104 PRO A CA 1
ATOM 763 C C . PRO A 1 104 ? -7.030 4.378 17.770 1.00 96.94 104 PRO A C 1
ATOM 765 O O . PRO A 1 104 ? -6.773 5.534 17.420 1.00 96.94 104 PRO A O 1
ATOM 768 N N . LEU A 1 105 ? -8.223 3.817 17.556 1.00 97.81 105 LEU A N 1
ATOM 769 C CA . LEU A 1 105 ? -9.326 4.517 16.893 1.00 97.81 105 LEU A CA 1
ATOM 770 C C . LEU A 1 105 ? -10.618 4.433 17.709 1.00 97.81 105 LEU A C 1
ATOM 772 O O . LEU A 1 105 ? -11.260 3.386 17.791 1.00 97.81 105 LEU A O 1
ATOM 776 N N . GLU A 1 106 ? -11.033 5.581 18.235 1.00 98.3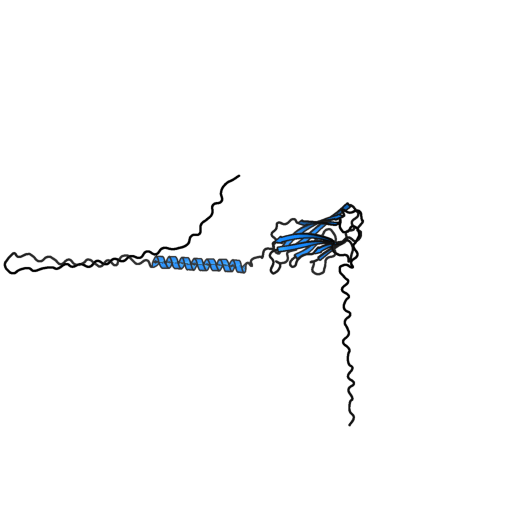1 106 GLU A N 1
ATOM 777 C CA . GLU A 1 106 ? -12.357 5.777 18.828 1.00 98.31 106 GLU A CA 1
ATOM 778 C C . GLU A 1 106 ? -13.475 5.723 17.767 1.00 98.31 106 GLU A C 1
ATOM 780 O O . GLU A 1 106 ? -13.205 5.906 16.570 1.00 98.31 106 GLU A O 1
ATOM 785 N N . PRO A 1 107 ? -14.744 5.530 18.172 1.00 98.25 107 PRO A N 1
ATOM 786 C CA . PRO A 1 107 ? -15.886 5.604 17.266 1.00 98.25 107 PRO A CA 1
ATOM 787 C C . PRO A 1 107 ? -15.901 6.908 16.457 1.00 98.25 107 PRO A C 1
ATOM 789 O O . PRO A 1 107 ? -15.830 8.012 17.000 1.00 98.25 107 PRO A O 1
ATOM 792 N N . GLY A 1 108 ? -15.974 6.796 15.129 1.00 97.38 108 GLY A N 1
ATOM 793 C CA . GLY A 1 108 ? -1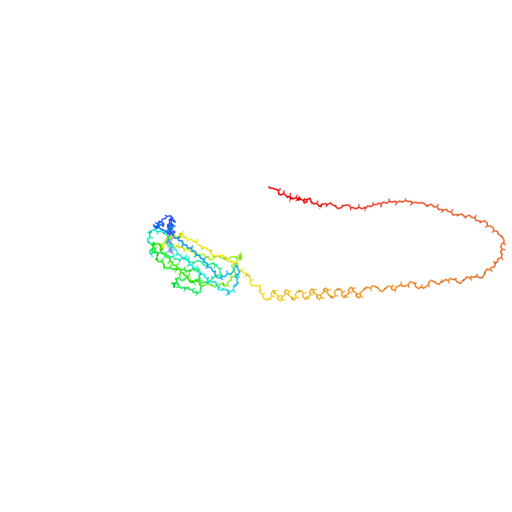5.965 7.941 14.212 1.00 97.38 108 GLY A CA 1
ATOM 794 C C . GLY A 1 108 ? -14.593 8.586 13.965 1.00 97.38 108 GLY A C 1
ATOM 795 O O . GLY A 1 108 ? -14.498 9.469 13.101 1.00 97.38 108 GLY A O 1
ATOM 796 N N . ALA A 1 109 ? -13.536 8.157 14.664 1.00 98.19 109 ALA A N 1
ATOM 797 C CA . ALA A 1 109 ? -12.196 8.718 14.525 1.00 98.19 109 ALA A CA 1
ATOM 798 C C . ALA A 1 109 ? -11.581 8.439 13.144 1.00 98.19 109 ALA A C 1
ATOM 800 O O . ALA A 1 109 ? -11.918 7.475 12.446 1.00 98.19 109 ALA A O 1
ATOM 801 N N . ARG A 1 110 ? -10.644 9.309 12.751 1.00 97.94 110 ARG A N 1
ATOM 802 C CA . ARG A 1 110 ? -9.868 9.208 11.509 1.00 97.94 110 ARG A CA 1
ATOM 803 C C . ARG A 1 110 ? -8.394 9.429 11.808 1.00 97.94 110 ARG A C 1
ATOM 805 O O . ARG A 1 110 ? -8.065 10.284 12.626 1.00 97.94 110 ARG A O 1
ATOM 812 N N . ALA A 1 111 ? -7.525 8.732 11.087 1.00 97.31 111 ALA A N 1
ATOM 813 C CA . ALA A 1 111 ? -6.092 8.998 11.095 1.00 97.31 111 ALA A CA 1
ATOM 814 C C . ALA A 1 111 ? -5.539 9.027 9.665 1.00 97.31 111 ALA A C 1
ATOM 816 O O . ALA A 1 111 ? -6.107 8.431 8.746 1.00 97.31 111 ALA A O 1
ATOM 817 N N . SER A 1 112 ? -4.442 9.759 9.484 1.00 97.75 112 SER A N 1
ATOM 818 C CA . SER A 1 112 ? -3.742 9.899 8.208 1.00 97.75 112 SER A CA 1
ATOM 819 C C . SER A 1 112 ? -2.247 9.719 8.434 1.00 97.75 112 SER A C 1
ATOM 821 O O . SER A 1 112 ? -1.707 10.261 9.397 1.00 97.75 112 SER A O 1
ATOM 823 N N . LEU A 1 113 ? -1.589 8.987 7.542 1.00 98.00 113 LEU A N 1
ATOM 824 C CA . LEU A 1 113 ? -0.143 8.777 7.543 1.00 98.00 113 LEU A CA 1
ATOM 825 C C . LEU A 1 113 ? 0.415 9.057 6.154 1.00 98.00 113 LEU A C 1
ATOM 827 O O . LEU A 1 113 ? -0.207 8.689 5.157 1.00 98.00 113 LEU A O 1
ATOM 831 N N . THR A 1 114 ? 1.591 9.673 6.097 1.00 97.94 114 THR A N 1
ATOM 832 C CA . THR A 1 114 ? 2.375 9.748 4.864 1.00 97.94 114 THR A CA 1
ATOM 833 C C . THR A 1 114 ? 3.550 8.788 4.954 1.00 97.94 114 THR A C 1
ATOM 835 O O . THR A 1 114 ? 4.232 8.725 5.978 1.00 97.94 114 THR A O 1
ATOM 838 N N . VAL A 1 115 ? 3.776 8.016 3.892 1.00 98.25 115 VAL A N 1
ATOM 839 C CA . VAL A 1 115 ? 4.841 7.010 3.828 1.00 98.25 115 VAL A CA 1
ATOM 840 C C . VAL A 1 115 ? 5.600 7.157 2.523 1.00 98.25 115 VAL A C 1
ATOM 842 O O . VAL A 1 115 ? 5.010 7.209 1.452 1.00 98.25 115 VAL A O 1
ATOM 845 N N . THR A 1 116 ? 6.921 7.203 2.605 1.00 98.00 116 THR A N 1
ATOM 846 C CA . THR A 1 116 ? 7.814 7.238 1.451 1.00 98.00 116 THR A CA 1
ATOM 847 C C . THR A 1 116 ? 8.470 5.879 1.284 1.00 98.00 116 THR A C 1
ATOM 849 O O . THR A 1 116 ? 9.075 5.337 2.214 1.00 98.00 116 THR A O 1
ATOM 852 N N . THR A 1 117 ? 8.383 5.350 0.071 1.00 97.50 117 THR A N 1
ATOM 853 C CA . THR A 1 117 ? 9.019 4.091 -0.326 1.00 97.50 117 THR A CA 1
ATOM 854 C C . THR A 1 117 ? 9.910 4.316 -1.538 1.00 97.50 117 THR A C 1
ATOM 856 O O . THR A 1 117 ? 9.767 5.318 -2.235 1.00 97.50 117 THR A O 1
ATOM 859 N N . GLU A 1 118 ? 10.843 3.405 -1.786 1.00 96.31 118 GLU A N 1
ATOM 860 C CA . GLU A 1 118 ? 11.750 3.459 -2.934 1.00 96.31 118 GLU A CA 1
ATOM 861 C C . GLU A 1 118 ? 11.702 2.154 -3.724 1.00 96.31 118 GLU A C 1
ATOM 863 O O . GLU A 1 118 ? 11.754 1.061 -3.151 1.00 96.31 118 GLU A O 1
ATOM 868 N N . VAL A 1 119 ? 11.669 2.278 -5.049 1.00 94.88 119 VAL A N 1
ATOM 869 C CA . VAL A 1 119 ? 11.783 1.158 -5.985 1.00 94.88 119 VAL A CA 1
ATOM 870 C C . VAL A 1 119 ? 13.260 0.786 -6.113 1.00 94.88 119 VAL A C 1
ATOM 872 O O . VAL A 1 119 ? 14.068 1.556 -6.619 1.00 94.88 119 VAL A O 1
ATOM 875 N N . ARG A 1 120 ? 13.644 -0.409 -5.672 1.00 93.12 120 ARG A N 1
ATOM 876 C CA . ARG A 1 120 ? 15.020 -0.926 -5.762 1.00 93.12 120 ARG A CA 1
ATOM 877 C C . ARG A 1 120 ? 15.286 -1.671 -7.054 1.00 93.12 120 ARG A C 1
ATOM 879 O O . ARG A 1 120 ? 16.363 -1.553 -7.632 1.00 93.12 120 ARG A O 1
ATOM 886 N N . SER A 1 121 ? 14.320 -2.462 -7.489 1.00 90.50 121 SER A N 1
ATOM 887 C CA . SER A 1 121 ? 14.455 -3.314 -8.659 1.00 90.50 121 SER A CA 1
ATOM 888 C C . SER A 1 121 ? 13.089 -3.622 -9.245 1.00 90.50 121 SER A C 1
ATOM 890 O O . SER A 1 121 ? 12.047 -3.454 -8.611 1.00 90.50 121 SER A O 1
ATOM 892 N N . ARG A 1 122 ? 13.095 -4.078 -10.495 1.00 87.12 122 ARG A N 1
ATOM 893 C CA . ARG A 1 122 ? 11.896 -4.640 -11.098 1.00 87.12 122 ARG A CA 1
ATOM 894 C C . ARG A 1 122 ? 11.645 -6.032 -10.498 1.00 87.12 122 ARG A C 1
ATOM 896 O O . ARG A 1 122 ? 12.587 -6.824 -10.485 1.00 87.12 122 ARG A O 1
ATOM 903 N N . PRO A 1 123 ? 10.410 -6.355 -10.074 1.00 81.50 123 PRO A N 1
ATOM 904 C CA . PRO A 1 123 ? 10.081 -7.701 -9.623 1.00 81.50 123 PRO A CA 1
ATOM 905 C C . PRO A 1 123 ? 10.306 -8.724 -10.746 1.00 81.50 123 PRO A C 1
ATOM 907 O O . PRO A 1 123 ? 9.961 -8.490 -11.908 1.00 81.50 123 PRO A O 1
ATOM 910 N N . GLU A 1 124 ? 10.907 -9.865 -10.414 1.00 78.00 124 GLU A N 1
ATOM 911 C CA . GLU A 1 124 ? 11.155 -10.935 -11.380 1.00 78.00 124 GLU A CA 1
ATOM 912 C C . GLU A 1 124 ? 9.831 -11.526 -11.881 1.00 78.00 124 GLU A C 1
ATOM 914 O O . GLU A 1 124 ? 8.884 -11.713 -11.121 1.00 78.00 124 GLU A O 1
ATOM 919 N N . GLY A 1 125 ? 9.726 -11.779 -13.188 1.00 74.12 125 GLY A N 1
ATOM 920 C CA . GLY A 1 125 ? 8.519 -12.361 -13.789 1.00 74.12 125 GLY A CA 1
ATOM 921 C C . GLY A 1 125 ? 7.282 -11.450 -13.819 1.00 74.12 125 GLY A C 1
ATOM 922 O O . GLY A 1 125 ? 6.290 -11.812 -14.449 1.00 74.12 125 GLY A O 1
ATOM 923 N N . ALA A 1 126 ? 7.335 -10.251 -13.226 1.00 77.38 126 ALA A N 1
ATOM 924 C CA . ALA A 1 126 ? 6.231 -9.297 -13.208 1.00 77.38 126 ALA A CA 1
ATOM 925 C C . ALA A 1 126 ? 6.660 -7.913 -13.723 1.00 77.38 126 ALA A C 1
ATOM 927 O O . ALA A 1 126 ? 7.786 -7.448 -13.561 1.00 77.38 126 ALA A O 1
ATOM 928 N N . SER A 1 127 ? 5.744 -7.222 -14.399 1.00 83.00 127 SER A N 1
ATOM 929 C CA . SER A 1 127 ? 5.898 -5.795 -14.719 1.00 83.00 127 SER A CA 1
ATOM 930 C C . SER A 1 127 ? 5.058 -4.914 -13.805 1.00 83.00 127 SER A C 1
ATOM 932 O O . SER A 1 127 ? 5.006 -3.711 -14.026 1.00 83.00 127 SER A O 1
ATOM 934 N N . ARG A 1 128 ? 4.321 -5.512 -12.865 1.00 88.81 128 ARG A N 1
ATOM 935 C CA . ARG A 1 128 ? 3.427 -4.829 -11.937 1.00 88.81 128 ARG A CA 1
ATOM 936 C C . ARG A 1 128 ? 3.867 -5.121 -10.518 1.00 88.81 128 ARG A C 1
ATOM 938 O O . ARG A 1 128 ? 4.302 -6.230 -10.226 1.00 88.81 128 ARG A O 1
ATOM 945 N N . THR A 1 129 ? 3.734 -4.117 -9.677 1.00 91.06 129 THR A N 1
ATOM 946 C CA . THR A 1 129 ? 4.049 -4.158 -8.259 1.00 91.06 129 THR A CA 1
ATOM 947 C C . THR A 1 129 ? 2.826 -3.654 -7.504 1.00 91.06 129 THR A C 1
ATOM 949 O O . THR A 1 129 ? 2.126 -2.783 -8.019 1.00 91.06 129 THR A O 1
ATOM 952 N N . ALA A 1 130 ? 2.517 -4.240 -6.351 1.00 93.00 130 ALA A N 1
ATOM 953 C CA . ALA A 1 130 ? 1.326 -3.902 -5.581 1.00 93.00 130 ALA A CA 1
ATOM 954 C C . ALA A 1 130 ? 1.691 -3.692 -4.112 1.00 93.00 130 ALA A C 1
ATOM 956 O O . ALA A 1 130 ? 2.011 -4.646 -3.404 1.00 93.00 130 ALA A O 1
ATOM 957 N N . THR A 1 131 ? 1.632 -2.444 -3.663 1.00 95.69 131 THR A N 1
ATOM 958 C CA . THR A 1 131 ? 1.776 -2.092 -2.250 1.00 95.69 131 THR A CA 1
ATOM 959 C C . THR A 1 131 ? 0.440 -2.305 -1.566 1.00 95.69 131 THR A C 1
ATOM 961 O O . THR A 1 131 ? -0.562 -1.739 -1.995 1.00 95.69 131 THR A O 1
ATOM 964 N N . THR A 1 132 ? 0.415 -3.106 -0.503 1.00 97.94 132 THR A N 1
ATOM 965 C CA . THR A 1 132 ? -0.821 -3.436 0.220 1.00 97.94 132 THR A CA 1
ATOM 966 C C . THR A 1 132 ? -0.801 -2.807 1.604 1.00 97.94 132 THR A C 1
ATOM 968 O O . THR A 1 132 ? 0.205 -2.876 2.304 1.00 97.94 132 THR A O 1
ATOM 971 N N . VAL A 1 133 ? -1.915 -2.214 2.021 1.00 98.38 133 VAL A N 1
ATOM 972 C CA . VAL A 1 133 ? -2.115 -1.678 3.369 1.00 98.38 133 VAL A CA 1
ATOM 973 C C . VAL A 1 133 ? -3.349 -2.329 3.966 1.00 98.38 133 VAL A C 1
ATOM 975 O O . VAL A 1 133 ? -4.423 -2.294 3.370 1.00 98.38 133 VAL A O 1
ATOM 978 N N . CYS A 1 134 ? -3.198 -2.904 5.151 1.00 98.31 134 CYS A N 1
ATOM 979 C CA . CYS A 1 134 ? -4.259 -3.574 5.880 1.00 98.31 134 CYS A CA 1
ATOM 980 C C . CYS A 1 134 ? -4.418 -3.009 7.291 1.00 98.31 134 CYS A C 1
ATOM 982 O O . CYS A 1 134 ? -3.472 -2.482 7.872 1.00 98.31 134 CYS A O 1
ATOM 984 N N . LEU A 1 135 ? -5.607 -3.173 7.858 1.00 98.25 135 LEU A N 1
ATOM 985 C CA . LEU A 1 135 ? -5.907 -2.882 9.252 1.00 98.25 135 LEU A CA 1
ATOM 986 C C . LEU A 1 135 ? -6.039 -4.174 10.037 1.00 98.25 135 LEU A C 1
ATOM 988 O O . LEU A 1 135 ? -6.688 -5.129 9.596 1.00 98.25 135 LEU A O 1
ATOM 992 N N . ARG A 1 136 ? -5.439 -4.163 11.219 1.00 97.38 136 ARG A N 1
ATOM 993 C CA . ARG A 1 136 ? -5.607 -5.170 12.252 1.00 97.38 136 ARG A CA 1
ATOM 994 C C . ARG A 1 136 ? -6.318 -4.511 13.438 1.00 97.38 136 ARG A C 1
ATOM 996 O O . ARG A 1 136 ? -5.853 -3.459 13.860 1.00 97.38 136 ARG A O 1
ATOM 1003 N N . PRO A 1 137 ? -7.419 -5.064 13.962 1.00 96.62 137 PRO A N 1
ATOM 1004 C CA . PRO A 1 137 ? -8.188 -4.407 15.022 1.00 96.62 137 PRO A CA 1
ATOM 1005 C C . PRO A 1 137 ? -7.508 -4.465 16.401 1.00 96.62 137 PRO A C 1
ATOM 1007 O O . PRO A 1 137 ? -7.687 -3.558 17.208 1.00 96.62 137 PRO A O 1
ATOM 1010 N N . GLU A 1 138 ? -6.709 -5.501 16.653 1.00 95.25 138 GLU A N 1
ATOM 1011 C CA . GLU A 1 138 ? -5.873 -5.669 17.846 1.00 95.25 138 GLU A CA 1
ATOM 1012 C C . GLU A 1 138 ? -4.632 -6.503 17.510 1.00 95.25 138 GLU A C 1
ATOM 1014 O O . GLU A 1 138 ? -4.619 -7.228 16.514 1.00 95.25 138 GLU A O 1
ATOM 1019 N N . GLU A 1 139 ? -3.578 -6.432 18.316 1.00 91.88 139 GLU A N 1
ATOM 1020 C CA . GLU A 1 139 ? -2.387 -7.254 18.100 1.00 91.88 139 GLU A CA 1
ATOM 1021 C C . GLU A 1 139 ? -2.727 -8.758 18.115 1.00 91.88 139 GLU A C 1
ATOM 1023 O O . GLU A 1 139 ? -3.499 -9.234 18.940 1.00 91.88 139 GLU A O 1
ATOM 1028 N N . GLY A 1 140 ? -2.172 -9.518 17.167 1.00 88.69 140 GLY A N 1
ATOM 1029 C CA . GLY A 1 140 ? -2.445 -10.955 17.022 1.00 88.69 140 GLY A CA 1
ATOM 1030 C C . GLY A 1 140 ? -3.742 -11.302 16.281 1.00 88.69 140 GLY A C 1
ATOM 1031 O O . GLY A 1 140 ? -3.839 -12.401 15.736 1.00 88.69 140 GLY A O 1
ATOM 1032 N N . ALA A 1 141 ? -4.694 -10.372 16.150 1.00 92.19 141 ALA A N 1
ATOM 1033 C CA . ALA A 1 141 ? -5.909 -10.621 15.381 1.00 92.19 141 ALA A CA 1
ATOM 1034 C C . ALA A 1 141 ? -5.665 -10.679 13.862 1.00 92.19 141 ALA A C 1
ATOM 1036 O O . ALA A 1 141 ? -4.661 -10.198 13.312 1.00 92.19 141 ALA A O 1
ATOM 1037 N N . ALA A 1 142 ? -6.636 -11.267 13.164 1.00 92.19 142 ALA A N 1
ATOM 1038 C CA . ALA A 1 142 ? -6.666 -11.297 11.711 1.00 92.19 142 ALA A CA 1
ATOM 1039 C C . ALA A 1 142 ? -6.789 -9.880 11.116 1.00 92.19 142 ALA A C 1
ATOM 1041 O O . ALA A 1 142 ? -7.331 -8.960 11.727 1.00 92.19 142 ALA A O 1
ATOM 1042 N N . LEU A 1 143 ? -6.285 -9.709 9.892 1.00 95.38 143 LEU A N 1
ATOM 1043 C CA . LEU A 1 143 ? -6.472 -8.478 9.122 1.00 95.38 143 LEU A CA 1
ATOM 1044 C C . LEU A 1 143 ? -7.920 -8.412 8.618 1.00 95.38 143 LEU A C 1
ATOM 1046 O O . LEU A 1 143 ? -8.429 -9.408 8.108 1.00 95.38 143 LEU A O 1
ATOM 1050 N N . VAL A 1 144 ? -8.570 -7.252 8.739 1.00 95.19 144 VAL A N 1
ATOM 1051 C CA . VAL A 1 144 ? -10.020 -7.113 8.476 1.00 95.19 144 VAL A CA 1
ATOM 1052 C C . VAL A 1 144 ? -10.365 -6.177 7.319 1.00 95.19 144 VAL A C 1
ATOM 1054 O O . VAL A 1 144 ? -11.374 -6.377 6.653 1.00 95.19 144 VAL A O 1
ATOM 1057 N N . ALA A 1 145 ? -9.521 -5.186 7.032 1.00 95.81 145 ALA A N 1
ATOM 1058 C CA . ALA A 1 145 ? -9.733 -4.237 5.942 1.00 95.81 145 ALA A CA 1
ATOM 1059 C C . ALA A 1 145 ? -8.416 -4.001 5.212 1.00 95.81 145 ALA A C 1
ATOM 1061 O O . ALA A 1 145 ? -7.444 -3.597 5.841 1.00 95.81 145 ALA A O 1
ATOM 1062 N N . CYS A 1 146 ? -8.379 -4.243 3.903 1.00 97.94 146 CYS A N 1
ATOM 1063 C CA . CYS A 1 146 ? -7.177 -4.090 3.093 1.00 97.94 146 CYS A CA 1
ATOM 1064 C C . CYS A 1 146 ? -7.463 -3.285 1.830 1.00 97.94 146 CYS A C 1
ATOM 1066 O O . CYS A 1 146 ? -8.537 -3.374 1.238 1.00 97.94 146 CYS A O 1
ATOM 1068 N N . THR A 1 147 ? -6.461 -2.538 1.397 1.00 97.88 147 THR A N 1
ATOM 1069 C CA . THR A 1 147 ? -6.437 -1.819 0.129 1.00 97.88 147 THR A CA 1
ATOM 1070 C C . THR A 1 147 ? -5.051 -1.947 -0.487 1.00 97.88 147 THR A C 1
ATOM 1072 O O . THR A 1 147 ? -4.076 -2.222 0.217 1.00 97.88 147 THR A O 1
ATOM 1075 N N . ALA A 1 148 ? -4.949 -1.776 -1.798 1.00 96.00 148 ALA A N 1
ATOM 1076 C CA . ALA A 1 148 ? -3.679 -1.851 -2.495 1.00 96.00 148 ALA A CA 1
ATOM 1077 C C . ALA A 1 148 ? -3.572 -0.755 -3.550 1.00 96.00 148 ALA A C 1
ATOM 1079 O O . ALA A 1 148 ? -4.563 -0.415 -4.196 1.00 96.00 148 ALA A O 1
ATOM 1080 N N . SER A 1 149 ? -2.353 -0.260 -3.745 1.00 94.44 149 SER A N 1
ATOM 1081 C CA . SER A 1 149 ? -1.989 0.556 -4.900 1.00 94.44 149 SER A CA 1
ATOM 1082 C C . SER A 1 149 ? -1.070 -0.243 -5.821 1.00 94.44 149 SER A C 1
ATOM 1084 O O . SER A 1 149 ? -0.185 -0.964 -5.350 1.00 94.44 149 SER A O 1
ATOM 1086 N N . VAL A 1 150 ? -1.326 -0.173 -7.128 1.00 92.38 150 VAL A N 1
ATOM 1087 C CA . VAL A 1 150 ? -0.667 -0.999 -8.143 1.00 92.38 150 VAL A CA 1
ATOM 1088 C C . VAL A 1 150 ? -0.006 -0.112 -9.178 1.00 92.38 150 VAL A C 1
ATOM 1090 O O . VAL A 1 150 ? -0.681 0.652 -9.856 1.00 92.38 150 VAL A O 1
ATOM 1093 N N . HIS A 1 151 ? 1.283 -0.335 -9.411 1.00 90.38 151 HIS A N 1
ATOM 1094 C CA . HIS A 1 151 ? 2.056 0.393 -10.416 1.00 90.38 151 HIS A CA 1
ATOM 1095 C C . HIS A 1 151 ? 2.736 -0.562 -11.387 1.00 90.38 151 HIS A C 1
ATOM 1097 O O . HIS A 1 151 ? 2.937 -1.746 -11.095 1.00 90.38 151 HIS A O 1
ATOM 1103 N N . ARG A 1 152 ? 3.136 -0.062 -12.560 1.00 87.88 152 ARG A N 1
ATOM 1104 C CA . ARG A 1 152 ? 4.006 -0.790 -13.490 1.00 87.88 152 ARG A CA 1
ATOM 1105 C C . ARG A 1 152 ? 5.458 -0.383 -13.303 1.00 87.88 152 ARG A C 1
ATOM 1107 O O . ARG A 1 152 ? 5.790 0.784 -13.462 1.00 87.88 152 ARG A O 1
ATOM 1114 N N . VAL A 1 153 ? 6.341 -1.356 -13.097 1.00 87.12 153 VAL A N 1
ATOM 1115 C CA . VAL A 1 153 ? 7.788 -1.117 -13.016 1.00 87.12 153 VAL A CA 1
ATOM 1116 C C . VAL A 1 153 ? 8.439 -1.452 -14.355 1.00 87.12 153 VAL A C 1
ATOM 1118 O O . VAL A 1 153 ? 8.418 -2.600 -14.816 1.00 87.12 153 VAL A O 1
ATOM 1121 N N . HIS A 1 154 ? 9.013 -0.443 -15.003 1.00 83.19 154 HIS A N 1
ATOM 1122 C CA . HIS A 1 154 ? 9.727 -0.611 -16.262 1.00 83.19 154 HIS A CA 1
ATOM 1123 C C . HIS A 1 154 ? 11.144 -1.118 -15.993 1.00 83.19 154 HIS A C 1
ATOM 1125 O O . HIS A 1 154 ? 11.771 -0.808 -14.984 1.00 83.19 154 HIS A O 1
ATOM 1131 N N . GLY A 1 155 ? 11.638 -1.963 -16.899 1.00 73.25 155 GLY A N 1
ATOM 1132 C CA . GLY A 1 155 ? 13.035 -2.375 -16.853 1.00 73.25 155 GLY A CA 1
ATOM 1133 C C . GLY A 1 155 ? 13.901 -1.261 -17.425 1.00 73.25 155 GLY A C 1
ATOM 1134 O O . GLY A 1 155 ? 13.565 -0.708 -18.471 1.00 73.25 155 GLY A O 1
ATOM 1135 N N . VAL A 1 156 ? 15.019 -0.958 -16.773 1.00 69.50 156 VAL A N 1
ATOM 1136 C CA . VAL A 1 156 ? 16.052 -0.109 -17.371 1.00 69.50 156 VAL A CA 1
ATOM 1137 C C . VAL A 1 156 ? 16.760 -0.943 -18.435 1.00 69.50 156 VAL A C 1
ATOM 1139 O O . VAL A 1 156 ? 17.332 -1.984 -18.114 1.00 69.50 156 VAL A O 1
ATOM 1142 N N . VAL A 1 157 ? 16.707 -0.528 -19.705 1.00 73.69 157 VAL A N 1
ATOM 1143 C CA . VAL A 1 157 ? 17.489 -1.180 -20.767 1.00 73.69 157 VAL A CA 1
ATOM 1144 C C . VAL A 1 157 ? 18.960 -0.837 -20.524 1.00 73.69 157 VAL A C 1
ATOM 1146 O O . VAL A 1 157 ? 19.301 0.348 -20.563 1.00 73.69 157 VAL A O 1
ATOM 1149 N N . PRO A 1 158 ? 19.849 -1.815 -20.260 1.00 77.88 158 PRO A N 1
ATOM 1150 C CA . PRO A 1 158 ? 21.245 -1.500 -19.995 1.00 77.88 158 PRO A CA 1
ATOM 1151 C C . PRO A 1 158 ? 21.869 -0.802 -21.206 1.00 77.88 158 PRO A C 1
ATOM 1153 O O . PRO A 1 158 ? 21.660 -1.216 -22.348 1.00 77.88 158 PRO A O 1
ATOM 1156 N N . THR A 1 159 ? 22.669 0.236 -20.965 1.00 81.06 159 THR A N 1
ATOM 1157 C CA . THR A 1 159 ? 23.278 1.061 -22.024 1.00 81.06 159 THR A CA 1
ATOM 1158 C C . THR A 1 159 ? 24.098 0.240 -23.016 1.00 81.06 159 THR A C 1
ATOM 1160 O O . THR A 1 159 ? 24.105 0.556 -24.201 1.00 81.06 159 THR A O 1
ATOM 1163 N N . VAL A 1 160 ? 24.712 -0.863 -22.574 1.00 86.81 160 VAL A N 1
ATOM 1164 C CA . VAL A 1 160 ? 25.432 -1.797 -23.453 1.00 86.81 160 VAL A CA 1
ATOM 1165 C C . VAL A 1 160 ? 24.543 -2.374 -24.559 1.00 86.81 160 VAL A C 1
ATOM 1167 O O . VAL A 1 160 ? 24.989 -2.461 -25.698 1.00 86.81 160 VAL A O 1
ATOM 1170 N N . TRP A 1 161 ? 23.277 -2.695 -24.273 1.00 85.94 161 TRP A N 1
ATOM 1171 C CA . TRP A 1 161 ? 22.337 -3.198 -25.280 1.00 85.94 161 TRP A CA 1
ATOM 1172 C C . TRP A 1 161 ? 21.923 -2.105 -26.260 1.00 85.94 161 TRP A C 1
ATOM 1174 O O . TRP A 1 161 ? 21.798 -2.368 -27.454 1.00 85.94 161 TRP A O 1
ATOM 1184 N N . VAL A 1 162 ? 21.771 -0.869 -25.776 1.00 89.19 162 VAL A N 1
ATOM 1185 C CA . VAL A 1 162 ? 21.492 0.292 -26.632 1.00 89.19 162 VAL A CA 1
ATOM 1186 C C . VAL A 1 162 ? 22.665 0.543 -27.581 1.00 89.19 162 VAL A C 1
ATOM 1188 O O . VAL A 1 162 ? 22.470 0.640 -28.790 1.00 89.19 162 VAL A O 1
ATOM 1191 N N . VAL A 1 163 ? 23.892 0.586 -27.055 1.00 93.62 163 VAL A N 1
ATOM 1192 C CA . VAL A 1 163 ? 25.114 0.805 -27.845 1.00 93.62 163 VAL A CA 1
ATOM 1193 C C . VAL A 1 163 ? 25.344 -0.339 -28.832 1.00 93.62 163 VAL A C 1
ATOM 1195 O O . VAL A 1 163 ? 25.613 -0.080 -30.003 1.00 93.62 163 VAL A O 1
ATOM 1198 N N . ALA A 1 164 ? 25.190 -1.594 -28.403 1.00 93.00 164 ALA A N 1
ATOM 1199 C CA . ALA A 1 164 ? 25.314 -2.755 -29.281 1.00 93.00 164 ALA A CA 1
ATOM 1200 C C . ALA A 1 164 ? 24.260 -2.743 -30.400 1.00 93.00 164 ALA A C 1
ATOM 1202 O O . ALA A 1 164 ? 24.593 -2.995 -31.558 1.00 93.00 164 ALA A O 1
ATOM 1203 N N . GLY A 1 165 ? 23.010 -2.392 -30.080 1.00 92.62 165 GLY A N 1
ATOM 1204 C CA . GLY A 1 165 ? 21.941 -2.238 -31.066 1.00 92.62 165 GLY A CA 1
ATOM 1205 C C . GLY A 1 165 ? 22.245 -1.144 -32.090 1.00 92.62 165 GLY A C 1
ATOM 1206 O O . GLY A 1 165 ? 22.149 -1.385 -33.293 1.00 92.62 165 GLY A O 1
ATOM 1207 N N . LEU A 1 166 ? 22.687 0.034 -31.637 1.00 95.69 166 LEU A N 1
ATOM 1208 C CA . LEU A 1 166 ? 23.092 1.130 -32.525 1.00 95.69 166 LEU A CA 1
ATOM 1209 C C . LEU A 1 166 ? 24.279 0.741 -33.418 1.00 95.69 166 LEU A C 1
ATOM 1211 O O . LEU A 1 166 ? 24.256 1.010 -34.619 1.00 95.69 166 LEU A O 1
ATOM 1215 N N . ALA A 1 167 ? 25.288 0.067 -32.860 1.00 95.06 167 ALA A N 1
ATOM 1216 C CA . ALA A 1 167 ? 26.433 -0.423 -33.621 1.00 95.06 167 ALA A CA 1
ATOM 1217 C C . ALA A 1 167 ? 26.007 -1.437 -34.695 1.00 95.06 167 ALA A C 1
ATOM 1219 O O . ALA A 1 167 ? 26.441 -1.338 -35.843 1.00 95.06 167 ALA A O 1
ATOM 1220 N N . ALA A 1 168 ? 25.109 -2.368 -34.361 1.00 95.50 168 ALA A N 1
ATOM 1221 C CA . ALA A 1 168 ? 24.572 -3.332 -35.317 1.00 95.50 168 ALA A CA 1
ATOM 1222 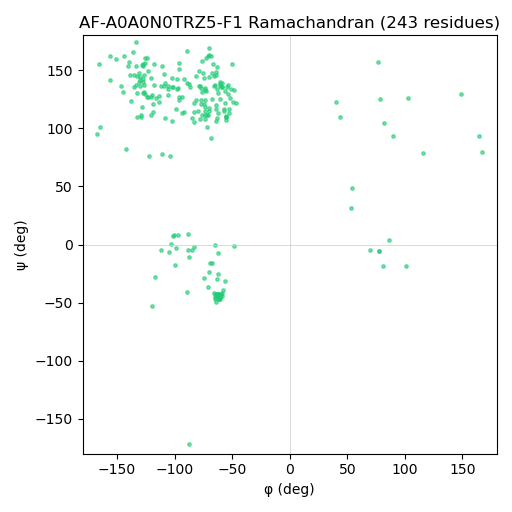C C . ALA A 1 168 ? 23.816 -2.643 -36.466 1.00 95.50 168 ALA A C 1
ATOM 1224 O O . ALA A 1 168 ? 24.040 -2.974 -37.630 1.00 95.50 168 ALA A O 1
ATOM 1225 N N . VAL A 1 169 ? 22.982 -1.639 -36.167 1.00 96.50 169 VAL A N 1
ATOM 1226 C CA . VAL A 1 169 ? 22.271 -0.851 -37.191 1.00 96.50 169 VAL A CA 1
ATOM 1227 C C . VAL A 1 169 ? 23.251 -0.121 -38.112 1.00 96.50 169 VAL A C 1
ATOM 1229 O O . VAL A 1 169 ? 23.067 -0.139 -39.329 1.00 96.50 169 VAL A O 1
ATOM 1232 N N . ALA A 1 170 ? 24.319 0.467 -37.567 1.00 96.12 170 ALA A N 1
ATOM 1233 C CA . ALA A 1 170 ? 25.348 1.130 -38.367 1.00 96.12 170 ALA A CA 1
ATOM 1234 C C . ALA A 1 170 ? 26.078 0.150 -39.303 1.00 96.12 170 ALA A C 1
ATOM 1236 O O . ALA A 1 170 ? 26.276 0.456 -40.480 1.00 96.12 170 ALA A O 1
ATOM 1237 N N . VAL A 1 171 ? 26.422 -1.047 -38.814 1.00 97.06 171 VAL A N 1
ATOM 1238 C CA . VAL A 1 171 ? 27.057 -2.105 -39.621 1.00 97.06 171 VAL A CA 1
ATOM 1239 C C . VAL A 1 171 ? 26.135 -2.562 -40.751 1.00 97.06 171 VAL A C 1
ATOM 1241 O O . VAL A 1 171 ? 26.570 -2.647 -41.900 1.00 97.06 171 VAL A O 1
ATOM 1244 N N . VAL A 1 172 ? 24.856 -2.805 -40.455 1.00 96.94 172 VAL A N 1
ATOM 1245 C CA . VAL A 1 172 ? 23.862 -3.185 -41.471 1.00 96.94 172 VAL A CA 1
ATOM 1246 C C . VAL A 1 172 ? 23.694 -2.068 -42.501 1.00 96.94 172 VAL A C 1
ATOM 1248 O O . VAL A 1 172 ? 23.723 -2.338 -43.700 1.00 96.94 172 VAL A O 1
ATOM 1251 N N . GLY A 1 173 ? 23.594 -0.811 -42.061 1.00 96.00 173 GLY A N 1
ATOM 1252 C CA . GLY A 1 173 ? 23.511 0.348 -42.948 1.00 96.00 173 GLY A CA 1
ATOM 1253 C C . GLY A 1 173 ? 24.719 0.467 -43.881 1.00 96.00 173 GLY A C 1
ATOM 1254 O O . GLY A 1 173 ? 24.548 0.660 -45.085 1.00 96.00 173 GLY A O 1
ATOM 1255 N N . ALA A 1 174 ? 25.934 0.274 -43.359 1.00 96.12 174 ALA A N 1
ATOM 1256 C CA . ALA A 1 174 ? 27.160 0.286 -44.153 1.00 96.12 174 ALA A CA 1
ATOM 1257 C C . ALA A 1 174 ? 27.213 -0.875 -45.161 1.00 96.12 174 ALA A C 1
ATOM 1259 O O . ALA A 1 174 ? 27.572 -0.664 -46.320 1.00 96.12 174 ALA A O 1
ATOM 1260 N N . ALA A 1 175 ? 26.811 -2.083 -44.756 1.00 95.50 175 ALA A N 1
ATOM 1261 C CA . ALA A 1 175 ? 26.770 -3.248 -45.637 1.00 95.50 175 ALA A CA 1
ATOM 1262 C C . ALA A 1 175 ? 25.746 -3.075 -46.771 1.00 95.50 175 ALA A C 1
ATOM 1264 O O . ALA A 1 175 ? 26.062 -3.327 -47.935 1.00 95.50 175 ALA A O 1
ATOM 1265 N N . VAL A 1 176 ? 24.540 -2.590 -46.4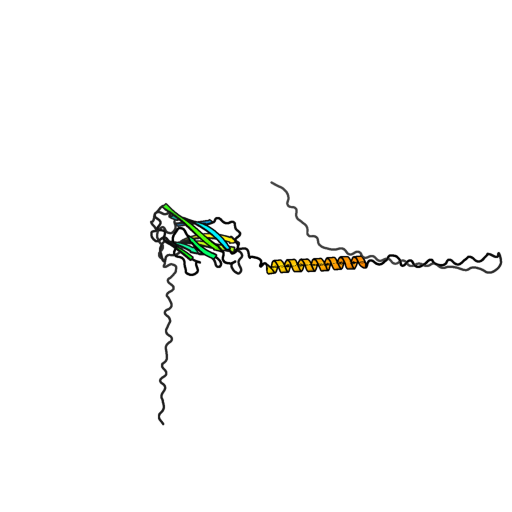55 1.00 96.25 176 VAL A N 1
ATOM 1266 C CA . VAL A 1 176 ? 23.492 -2.308 -47.448 1.00 96.25 176 VAL A CA 1
ATOM 1267 C C . VAL A 1 176 ? 23.929 -1.184 -48.386 1.00 96.25 176 VAL A C 1
ATOM 1269 O O . VAL A 1 176 ? 23.842 -1.344 -49.603 1.00 96.25 176 VAL A O 1
ATOM 1272 N N . GLY A 1 177 ? 24.463 -0.082 -47.853 1.00 94.12 177 GLY A N 1
ATOM 1273 C CA . GLY A 1 177 ? 24.997 1.017 -48.661 1.00 94.12 177 GLY A CA 1
ATOM 1274 C C . GLY A 1 177 ? 26.134 0.565 -49.584 1.00 94.12 177 GLY A C 1
ATOM 1275 O O . GLY A 1 177 ? 26.144 0.897 -50.772 1.00 94.12 177 GLY A O 1
ATOM 1276 N N . GLY A 1 178 ? 27.047 -0.264 -49.070 1.00 94.38 178 GLY A N 1
ATOM 1277 C CA . GLY A 1 178 ? 28.111 -0.898 -49.846 1.00 94.38 178 GLY A CA 1
ATOM 1278 C C . GLY A 1 178 ? 27.572 -1.791 -50.965 1.00 94.38 178 GLY A C 1
ATOM 1279 O O . GLY A 1 178 ? 28.024 -1.680 -52.104 1.00 94.38 178 GLY A O 1
ATOM 1280 N N . LEU A 1 179 ? 26.560 -2.618 -50.684 1.00 93.94 179 LEU A N 1
ATOM 1281 C CA . LEU A 1 179 ? 25.931 -3.496 -51.675 1.00 93.94 179 LEU A CA 1
ATOM 1282 C C . LEU A 1 179 ? 25.201 -2.711 -52.774 1.00 93.94 179 LEU A C 1
ATOM 1284 O O . LEU A 1 179 ? 25.308 -3.063 -53.950 1.00 93.94 179 LEU A O 1
ATOM 1288 N N . VAL A 1 1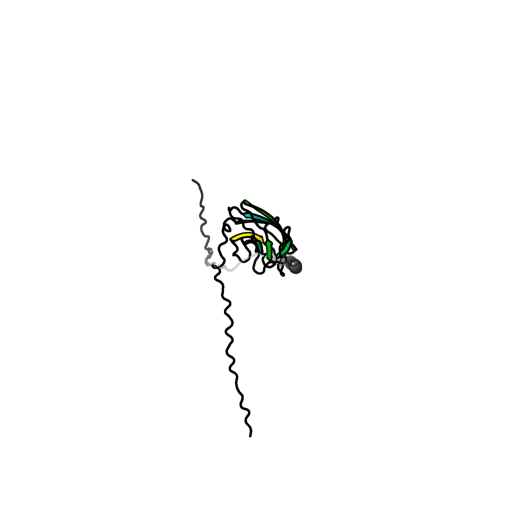80 ? 24.479 -1.646 -52.416 1.00 92.88 180 VAL A N 1
ATOM 1289 C CA . VAL A 1 180 ? 23.809 -0.759 -53.383 1.00 92.88 180 VAL A CA 1
ATOM 1290 C C . VAL A 1 180 ? 24.839 -0.103 -54.299 1.00 92.88 180 VAL A C 1
ATOM 1292 O O . VAL A 1 180 ? 24.698 -0.153 -55.522 1.00 92.88 180 VAL A O 1
ATOM 1295 N N . ARG A 1 181 ? 25.921 0.439 -53.724 1.00 91.81 181 ARG A N 1
ATOM 1296 C CA . ARG A 1 181 ? 27.017 1.040 -54.494 1.00 91.81 181 ARG A CA 1
ATOM 1297 C C . ARG A 1 181 ? 27.686 0.023 -55.420 1.00 91.81 181 ARG A C 1
ATOM 1299 O O . ARG A 1 181 ? 27.929 0.319 -56.588 1.00 91.81 181 ARG A O 1
ATOM 1306 N N . TYR A 1 182 ? 27.938 -1.181 -54.915 1.00 91.31 182 TYR A N 1
ATOM 1307 C CA . TYR A 1 182 ? 28.519 -2.277 -55.682 1.00 91.31 182 TYR A CA 1
ATOM 1308 C C . TYR A 1 182 ? 27.641 -2.682 -56.872 1.00 91.31 182 TYR A C 1
ATOM 1310 O O . TYR A 1 182 ? 28.140 -2.783 -57.993 1.00 91.31 182 TYR A O 1
ATOM 1318 N N . ARG A 1 183 ? 26.328 -2.845 -56.666 1.00 91.12 183 ARG A N 1
ATOM 1319 C CA . ARG A 1 183 ? 25.382 -3.161 -57.748 1.00 91.12 183 ARG A CA 1
ATOM 1320 C C . ARG A 1 183 ? 25.306 -2.053 -58.797 1.00 91.12 183 ARG A C 1
ATOM 1322 O O . ARG A 1 183 ? 25.351 -2.367 -59.979 1.00 91.12 183 ARG A O 1
ATOM 1329 N N . GLY A 1 184 ? 25.270 -0.783 -58.384 1.00 89.19 184 GLY A N 1
ATOM 1330 C CA . GLY A 1 184 ? 25.257 0.353 -59.314 1.00 89.19 184 GLY A CA 1
ATOM 1331 C C . GLY A 1 184 ? 26.478 0.379 -60.239 1.00 89.19 184 GLY A C 1
ATOM 1332 O O . GLY A 1 184 ? 26.331 0.577 -61.443 1.00 89.19 184 GLY A O 1
ATOM 1333 N N . SER A 1 185 ? 27.667 0.085 -59.699 1.00 83.19 185 SER A N 1
ATOM 1334 C CA . SER A 1 185 ? 28.921 0.054 -60.470 1.00 83.19 185 SER A CA 1
ATOM 1335 C C . SER A 1 185 ? 29.033 -1.095 -61.481 1.00 83.19 185 SER A C 1
ATOM 1337 O O . SER A 1 185 ? 29.883 -1.042 -62.362 1.00 83.19 185 SER A O 1
ATOM 1339 N N . ARG A 1 186 ? 28.194 -2.132 -61.365 1.00 78.56 186 ARG A N 1
ATOM 1340 C CA . ARG A 1 186 ? 28.209 -3.320 -62.233 1.00 78.56 186 ARG A CA 1
ATOM 1341 C C . ARG A 1 186 ? 27.147 -3.316 -63.326 1.00 78.56 186 ARG A C 1
ATOM 1343 O O . ARG A 1 186 ? 26.987 -4.335 -63.993 1.00 78.56 186 ARG A O 1
ATOM 1350 N N . SER A 1 187 ? 26.429 -2.211 -63.511 1.00 68.88 187 SER A N 1
ATOM 1351 C CA . SER A 1 187 ? 25.517 -2.065 -64.648 1.00 68.88 187 SER A CA 1
ATOM 1352 C C . SER A 1 187 ? 26.319 -2.271 -65.946 1.00 68.88 187 SER A C 1
ATOM 1354 O O . SER A 1 187 ? 27.265 -1.514 -66.167 1.00 68.88 187 SER A O 1
ATOM 1356 N N . PRO A 1 188 ? 26.027 -3.308 -66.756 1.00 61.66 188 PRO A N 1
ATOM 1357 C CA . PRO A 1 188 ? 26.795 -3.600 -67.962 1.00 61.66 188 PRO A CA 1
ATOM 1358 C C . PRO A 1 188 ? 26.746 -2.431 -68.950 1.00 61.66 188 PRO A C 1
ATOM 1360 O O . PRO A 1 188 ? 25.698 -1.810 -69.124 1.00 61.66 188 PRO A O 1
ATOM 1363 N N . ASP A 1 189 ? 27.879 -2.140 -69.590 1.00 62.47 189 ASP A N 1
ATOM 1364 C CA . ASP A 1 189 ? 27.988 -1.135 -70.649 1.00 62.47 189 ASP A CA 1
ATOM 1365 C C . ASP A 1 189 ? 27.061 -1.520 -71.824 1.00 62.47 189 ASP A C 1
ATOM 1367 O O . ASP A 1 189 ? 27.185 -2.636 -72.338 1.00 62.47 189 ASP A O 1
ATOM 1371 N N . PRO A 1 190 ? 26.142 -0.649 -72.287 1.00 60.84 190 PRO A N 1
ATOM 1372 C CA . PRO A 1 190 ? 25.292 -0.937 -73.444 1.00 60.84 190 PRO A CA 1
ATOM 1373 C C . PRO A 1 190 ? 26.050 -1.073 -74.775 1.00 60.84 190 PRO A C 1
ATOM 1375 O O . PRO A 1 190 ? 25.420 -1.299 -75.804 1.00 60.84 190 PRO A O 1
ATOM 1378 N N . ARG A 1 191 ? 27.380 -0.918 -74.807 1.00 57.16 191 ARG A N 1
ATOM 1379 C CA . ARG A 1 191 ? 28.178 -1.005 -76.037 1.00 57.16 191 ARG A CA 1
ATOM 1380 C C . ARG A 1 191 ? 28.935 -2.323 -76.158 1.00 57.16 191 ARG A C 1
ATOM 1382 O O . ARG A 1 191 ? 30.153 -2.385 -76.038 1.00 57.16 191 ARG A O 1
ATOM 1389 N N . THR A 1 192 ? 28.204 -3.369 -76.515 1.00 58.59 192 THR A N 1
ATOM 1390 C CA . THR A 1 192 ? 28.710 -4.327 -77.510 1.00 58.59 192 THR A CA 1
ATOM 1391 C C . THR A 1 192 ? 27.856 -4.151 -78.753 1.00 58.59 192 THR A C 1
ATOM 1393 O O . THR A 1 192 ? 26.908 -4.884 -78.998 1.00 58.59 192 THR A O 1
ATOM 1396 N N . ASP A 1 193 ? 28.163 -3.087 -79.488 1.00 56.03 193 ASP A N 1
ATOM 1397 C CA . ASP A 1 193 ? 27.673 -2.888 -80.846 1.00 56.03 193 ASP A CA 1
ATOM 1398 C C . ASP A 1 193 ? 28.397 -3.929 -81.723 1.00 56.03 193 ASP A C 1
ATOM 1400 O O . ASP A 1 193 ? 29.636 -3.896 -81.775 1.00 56.03 193 ASP A O 1
ATOM 1404 N N . PRO A 1 194 ? 27.720 -4.920 -82.335 1.00 55.91 194 PRO A N 1
ATOM 1405 C CA . PRO A 1 194 ? 28.372 -5.750 -83.335 1.00 55.91 194 PRO A CA 1
ATOM 1406 C C . PRO A 1 194 ? 28.764 -4.816 -84.483 1.00 55.91 194 PRO A C 1
ATOM 1408 O O . PRO A 1 194 ? 27.904 -4.215 -85.119 1.00 55.91 194 PRO A O 1
ATOM 1411 N N . GLY A 1 195 ? 30.073 -4.629 -84.680 1.00 57.94 195 GLY A N 1
ATOM 1412 C CA . GLY A 1 195 ? 30.623 -3.670 -85.639 1.00 57.94 195 GLY A CA 1
ATOM 1413 C C . GLY A 1 195 ? 30.000 -3.792 -87.038 1.00 57.94 195 GLY A C 1
ATOM 1414 O O . GLY A 1 195 ? 29.509 -4.863 -87.402 1.00 57.94 195 GLY A O 1
ATOM 1415 N N . PRO A 1 196 ? 30.020 -2.708 -87.833 1.00 54.19 196 PRO A N 1
ATOM 1416 C CA . PRO A 1 196 ? 29.222 -2.602 -89.046 1.00 54.19 196 PRO A CA 1
ATOM 1417 C C . PRO A 1 196 ? 29.518 -3.759 -89.999 1.00 54.19 196 PRO A C 1
ATOM 1419 O O . PRO A 1 196 ? 30.657 -3.964 -90.427 1.00 54.19 196 PRO A O 1
ATOM 1422 N N . THR A 1 197 ? 28.470 -4.509 -90.332 1.00 58.84 197 THR A N 1
ATOM 1423 C CA . THR A 1 197 ? 28.476 -5.529 -91.374 1.00 58.84 197 THR A CA 1
ATOM 1424 C C . THR A 1 197 ? 28.994 -4.885 -92.656 1.00 58.84 197 THR A C 1
ATOM 1426 O O . THR A 1 197 ? 28.396 -3.944 -93.178 1.00 58.84 197 THR A O 1
ATOM 1429 N N . ARG A 1 198 ? 30.141 -5.355 -93.150 1.00 52.47 198 ARG A N 1
ATOM 1430 C CA . ARG A 1 198 ? 30.703 -4.909 -94.427 1.00 52.47 198 ARG A CA 1
ATOM 1431 C C . ARG A 1 198 ? 29.716 -5.314 -95.524 1.00 52.47 198 ARG A C 1
ATOM 1433 O O . ARG A 1 198 ? 29.557 -6.502 -95.789 1.00 52.47 198 ARG A O 1
ATOM 1440 N N . VAL A 1 199 ? 29.028 -4.344 -96.117 1.00 58.44 199 VAL A N 1
ATOM 1441 C CA . VAL A 1 199 ? 28.213 -4.565 -97.318 1.00 58.44 199 VAL A CA 1
ATOM 1442 C C . VAL A 1 199 ? 29.182 -4.881 -98.468 1.00 58.44 199 VAL A C 1
ATOM 1444 O O . VAL A 1 199 ? 30.124 -4.108 -98.658 1.00 58.44 199 VAL A O 1
ATOM 1447 N N . PRO A 1 200 ? 29.036 -6.003 -99.195 1.00 56.62 200 PRO A N 1
ATOM 1448 C CA . PRO A 1 200 ? 29.841 -6.264 -100.383 1.00 56.62 200 PRO A CA 1
ATOM 1449 C C . PRO A 1 200 ? 29.515 -5.247 -101.484 1.00 56.62 200 PRO A C 1
ATOM 1451 O O . PRO A 1 200 ? 28.352 -4.925 -101.716 1.00 56.62 200 PRO A O 1
ATOM 1454 N N . GLU A 1 201 ? 30.556 -4.741 -102.138 1.00 55.97 201 GLU A N 1
ATOM 1455 C CA . GLU A 1 201 ? 30.482 -3.833 -103.285 1.00 55.97 201 GLU A CA 1
ATOM 1456 C C . GLU A 1 201 ? 29.784 -4.528 -104.475 1.00 55.97 201 GLU A C 1
ATOM 1458 O O . GLU A 1 201 ? 30.104 -5.689 -104.743 1.00 55.97 201 GLU A O 1
ATOM 1463 N N . PRO A 1 202 ? 28.820 -3.892 -105.172 1.00 47.94 202 PRO A N 1
ATOM 1464 C CA . PRO A 1 202 ? 28.133 -4.532 -106.291 1.00 47.94 202 PRO A CA 1
ATOM 1465 C C . PRO A 1 202 ? 29.051 -4.612 -107.520 1.00 47.94 202 PRO A C 1
ATOM 1467 O O . PRO A 1 202 ? 29.563 -3.594 -107.989 1.00 47.94 202 PRO A O 1
ATOM 1470 N N . GLU A 1 203 ? 29.252 -5.824 -108.046 1.00 55.22 203 GLU A N 1
ATOM 1471 C CA . GLU A 1 203 ? 29.923 -6.050 -109.333 1.00 55.22 203 GLU A CA 1
ATOM 1472 C C . GLU A 1 203 ? 29.120 -5.433 -110.497 1.00 55.22 203 GLU A C 1
ATOM 1474 O O . GLU A 1 203 ? 27.886 -5.414 -110.451 1.00 55.22 203 GLU A O 1
ATOM 1479 N N . PRO A 1 204 ? 29.787 -4.924 -111.551 1.00 45.31 204 PRO A N 1
ATOM 1480 C CA . PRO A 1 204 ? 29.106 -4.286 -112.670 1.00 45.31 204 PRO A CA 1
ATOM 1481 C C . PRO A 1 204 ? 28.380 -5.303 -113.562 1.00 45.31 204 PRO A C 1
ATOM 1483 O O . PRO A 1 204 ? 28.939 -6.312 -113.992 1.00 45.31 204 PRO A O 1
ATOM 1486 N N . GLU A 1 205 ? 27.126 -4.976 -113.872 1.00 41.12 205 GLU A N 1
ATOM 1487 C CA . GLU A 1 205 ? 26.230 -5.728 -114.748 1.00 41.12 205 GLU A CA 1
ATOM 1488 C C . GLU A 1 205 ? 26.795 -5.900 -116.168 1.00 41.12 205 GLU A C 1
ATOM 1490 O O . GLU A 1 205 ? 27.247 -4.946 -116.803 1.00 41.12 205 GLU A O 1
ATOM 1495 N N . THR A 1 206 ? 26.686 -7.118 -116.709 1.00 41.53 206 THR A N 1
ATOM 1496 C CA . THR A 1 206 ? 26.724 -7.368 -118.159 1.00 41.53 206 THR A CA 1
ATOM 1497 C C . THR A 1 206 ? 25.503 -8.215 -118.553 1.00 41.53 206 THR A C 1
ATOM 1499 O O . THR A 1 206 ? 25.305 -9.315 -118.047 1.00 41.53 206 THR A O 1
ATOM 1502 N N . THR A 1 207 ? 24.651 -7.659 -119.414 1.00 39.09 207 THR A N 1
ATOM 1503 C CA . THR A 1 207 ? 23.368 -8.173 -119.963 1.00 39.09 207 THR A CA 1
ATOM 1504 C C . THR A 1 207 ? 23.617 -8.996 -121.261 1.00 39.09 207 THR A C 1
ATOM 1506 O O . THR A 1 207 ? 24.632 -8.731 -121.904 1.00 39.09 207 THR A O 1
ATOM 1509 N N . PRO A 1 208 ? 22.684 -9.805 -121.830 1.00 45.59 208 PRO A N 1
ATOM 1510 C CA . PRO A 1 208 ? 21.901 -10.944 -121.300 1.00 45.59 208 PRO A CA 1
ATOM 1511 C C . PRO A 1 208 ? 21.849 -12.211 -122.234 1.00 45.59 208 PRO A C 1
ATOM 1513 O O . PRO A 1 208 ? 22.186 -12.128 -123.413 1.00 45.59 208 PRO A O 1
ATOM 1516 N N . ASP A 1 209 ? 21.244 -13.301 -121.712 1.00 38.50 209 ASP A N 1
ATOM 1517 C CA . ASP A 1 209 ? 20.404 -14.345 -122.387 1.00 38.50 209 ASP A CA 1
ATOM 1518 C C . ASP A 1 209 ? 21.073 -15.459 -123.250 1.00 38.50 209 ASP A C 1
ATOM 1520 O O . ASP A 1 209 ? 22.144 -15.219 -123.807 1.00 38.50 209 ASP A O 1
ATOM 1524 N N . PRO A 1 210 ? 20.463 -16.656 -123.493 1.00 45.38 210 PRO A N 1
ATOM 1525 C CA . PRO A 1 210 ? 19.297 -17.329 -122.877 1.00 45.38 210 PRO A CA 1
ATOM 1526 C C . PRO A 1 210 ? 19.560 -18.781 -122.424 1.00 45.38 210 PRO A C 1
ATOM 1528 O O . PRO A 1 210 ? 20.319 -19.523 -123.047 1.00 45.38 210 PRO A O 1
ATOM 1531 N N . GLY A 1 211 ? 18.803 -19.261 -121.435 1.00 40.09 211 GLY A N 1
ATOM 1532 C CA . GLY A 1 211 ? 18.542 -20.699 -121.309 1.00 40.09 211 GLY A CA 1
ATOM 1533 C C . GLY A 1 211 ? 18.351 -21.224 -119.889 1.00 40.09 211 GLY A C 1
ATOM 1534 O O . GLY A 1 211 ? 19.227 -21.072 -119.048 1.00 40.09 211 GLY A O 1
ATOM 1535 N N . ALA A 1 212 ? 17.247 -21.958 -119.728 1.00 38.28 212 ALA A N 1
ATOM 1536 C CA . ALA A 1 212 ? 16.921 -22.916 -118.666 1.00 38.28 212 ALA A CA 1
ATOM 1537 C C . ALA A 1 212 ? 16.206 -22.383 -117.402 1.00 38.28 212 ALA A C 1
ATOM 1539 O O . ALA A 1 212 ? 16.815 -21.943 -116.436 1.00 38.28 212 ALA A O 1
ATOM 1540 N N . GLU A 1 213 ? 14.871 -22.478 -117.476 1.00 40.34 213 GLU A N 1
ATOM 1541 C CA . GLU A 1 213 ? 13.936 -23.077 -116.499 1.00 40.34 213 GLU A CA 1
ATOM 1542 C C . GLU A 1 213 ? 14.139 -22.880 -114.982 1.00 40.34 213 GLU A C 1
ATOM 1544 O O . GLU A 1 213 ? 15.100 -23.346 -114.377 1.00 40.34 213 GLU A O 1
ATOM 1549 N N . ALA A 1 214 ? 13.102 -22.315 -114.349 1.00 42.19 214 ALA A N 1
ATOM 1550 C CA . ALA A 1 214 ? 12.820 -22.434 -112.917 1.00 42.19 214 ALA A CA 1
ATOM 1551 C C . ALA A 1 214 ? 12.156 -23.789 -112.594 1.00 42.19 214 ALA A C 1
ATOM 1553 O O . ALA A 1 214 ? 11.406 -24.306 -113.426 1.00 42.19 214 ALA A O 1
ATOM 1554 N N . PRO A 1 215 ? 12.382 -24.347 -111.390 1.00 48.12 215 PRO A N 1
ATOM 1555 C CA . PRO A 1 215 ? 11.239 -24.604 -110.493 1.00 48.12 215 PRO A CA 1
ATOM 1556 C C . PRO A 1 215 ? 11.596 -24.400 -108.997 1.00 48.12 215 PRO A C 1
ATOM 1558 O O . PRO A 1 215 ? 12.707 -24.678 -108.561 1.00 48.12 215 PRO A O 1
ATOM 1561 N N . GLU A 1 216 ? 10.787 -23.665 -108.230 1.00 39.22 216 GLU A N 1
ATOM 1562 C CA . GLU A 1 216 ? 9.669 -24.091 -107.353 1.00 39.22 216 GLU A CA 1
ATOM 1563 C C . GLU A 1 216 ? 10.046 -24.091 -105.857 1.00 39.22 216 GLU A C 1
ATOM 1565 O O . GLU A 1 216 ? 11.014 -24.701 -105.411 1.00 39.22 216 GLU A O 1
ATOM 1570 N N . VAL A 1 217 ? 9.226 -23.372 -105.088 1.00 44.47 217 VAL A N 1
ATOM 1571 C CA . VAL A 1 217 ? 9.184 -23.304 -103.620 1.00 44.47 217 VAL A CA 1
ATOM 1572 C C . VAL A 1 217 ? 8.113 -24.282 -103.134 1.00 44.47 217 VAL A C 1
ATOM 1574 O O . VAL A 1 217 ? 7.100 -24.433 -103.818 1.00 44.47 217 VAL A O 1
ATOM 1577 N N . PRO A 1 218 ? 8.245 -24.846 -101.921 1.00 49.44 218 PRO A N 1
ATOM 1578 C CA . PRO A 1 218 ? 7.039 -25.077 -101.138 1.00 49.44 218 PRO A CA 1
ATOM 1579 C C . PRO A 1 218 ? 7.115 -24.498 -99.720 1.00 49.44 218 PRO A C 1
ATOM 1581 O O . PRO A 1 218 ? 8.062 -24.719 -98.964 1.00 49.44 218 PRO A O 1
ATOM 1584 N N . GLU A 1 219 ? 6.049 -23.767 -99.394 1.00 44.19 219 GLU A N 1
ATOM 1585 C CA . GLU A 1 219 ? 5.550 -23.460 -98.054 1.00 44.19 219 GLU A CA 1
ATOM 1586 C C . GLU A 1 219 ? 4.890 -24.697 -97.410 1.00 44.19 219 GLU A C 1
ATOM 1588 O O . GLU A 1 219 ? 4.462 -25.626 -98.096 1.00 44.19 219 GLU A O 1
ATOM 1593 N N . GLY A 1 220 ? 4.760 -24.665 -96.082 1.00 36.50 220 GLY A N 1
ATOM 1594 C CA . GLY A 1 220 ? 3.908 -25.557 -95.285 1.00 36.50 220 GLY A CA 1
ATOM 1595 C C . GLY A 1 220 ? 4.312 -25.483 -93.808 1.00 36.50 220 GLY A C 1
ATOM 1596 O O . GLY A 1 220 ? 5.368 -25.982 -93.434 1.00 36.50 220 GLY A O 1
ATOM 1597 N N . ASP A 1 221 ? 3.673 -24.631 -93.004 1.00 38.03 221 ASP A N 1
ATOM 1598 C CA . ASP A 1 221 ? 2.422 -24.856 -92.247 1.00 38.03 221 ASP A CA 1
ATOM 1599 C C . ASP A 1 221 ? 2.602 -25.676 -90.958 1.00 38.03 221 ASP A C 1
ATOM 1601 O O . ASP A 1 221 ? 3.077 -26.808 -90.975 1.00 38.03 221 ASP A O 1
ATOM 1605 N N . GLY A 1 222 ? 2.149 -25.122 -89.822 1.00 37.91 222 GLY A N 1
ATOM 1606 C CA . GLY A 1 222 ? 2.063 -25.876 -88.566 1.00 37.91 222 GLY A CA 1
ATOM 1607 C C . GLY A 1 222 ? 1.833 -25.050 -87.299 1.00 37.91 222 GLY A C 1
ATOM 1608 O O . GLY A 1 222 ? 2.757 -24.809 -86.530 1.00 37.91 222 GLY A O 1
ATOM 1609 N N . VAL A 1 223 ? 0.579 -24.658 -87.073 1.00 43.78 223 VAL A N 1
ATOM 1610 C CA . VAL A 1 223 ? 0.023 -24.056 -85.846 1.00 43.78 223 VAL A CA 1
ATOM 1611 C C . VAL A 1 223 ? 0.047 -25.031 -84.655 1.00 43.78 223 VAL A C 1
ATOM 1613 O O . VAL A 1 223 ? -0.234 -26.215 -84.817 1.00 43.78 223 VAL A O 1
ATOM 1616 N N . GLY A 1 224 ? 0.268 -24.510 -83.440 1.00 36.47 224 GLY A N 1
ATOM 1617 C CA . GLY A 1 224 ? 0.030 -25.223 -82.178 1.00 36.47 224 GLY A CA 1
ATOM 1618 C C . GLY A 1 224 ? 0.081 -24.301 -80.955 1.00 36.47 224 GLY A C 1
ATOM 1619 O O . GLY A 1 224 ? 1.149 -24.010 -80.429 1.00 36.47 224 GLY A O 1
ATOM 1620 N N . THR A 1 225 ? -1.085 -23.825 -80.521 1.00 44.00 225 THR A N 1
ATOM 1621 C CA . THR A 1 225 ? -1.342 -23.082 -79.275 1.00 44.00 225 THR A CA 1
ATOM 1622 C C . THR A 1 225 ? -1.302 -23.991 -78.046 1.00 44.00 225 THR A C 1
ATOM 1624 O O . THR A 1 225 ? -1.906 -25.057 -78.105 1.00 44.00 225 THR A O 1
ATOM 1627 N N . ASP A 1 226 ? -0.779 -23.523 -76.904 1.00 36.59 226 ASP A N 1
ATOM 1628 C CA . ASP A 1 226 ? -1.480 -23.753 -75.632 1.00 36.59 226 ASP A CA 1
ATOM 1629 C C . ASP A 1 226 ? -1.143 -22.731 -74.532 1.00 36.59 226 ASP A C 1
ATOM 1631 O O . ASP A 1 226 ? -0.016 -22.256 -74.382 1.00 36.59 226 ASP A O 1
ATOM 1635 N N . SER A 1 227 ? -2.186 -22.389 -73.784 1.00 46.50 227 SER A N 1
ATOM 1636 C CA . SER A 1 227 ? -2.276 -21.359 -72.747 1.00 46.50 227 SER A CA 1
ATOM 1637 C C . SER A 1 227 ? -2.063 -21.976 -71.365 1.00 46.50 227 SER A C 1
ATOM 1639 O O . SER A 1 227 ? -2.384 -23.142 -71.196 1.00 46.50 227 SER A O 1
ATOM 1641 N N . ASN A 1 228 ? -1.630 -21.216 -70.345 1.00 33.78 228 ASN A N 1
ATOM 1642 C CA . ASN A 1 228 ? -2.047 -21.486 -68.955 1.00 33.78 228 ASN A CA 1
ATOM 1643 C C . ASN A 1 228 ? -1.754 -20.323 -67.986 1.00 33.78 228 ASN A C 1
ATOM 1645 O O . ASN A 1 228 ? -0.646 -20.150 -67.479 1.00 33.78 228 ASN A O 1
ATOM 1649 N N . VAL A 1 229 ? -2.811 -19.563 -67.690 1.00 39.72 229 VAL A N 1
ATOM 1650 C CA . VAL A 1 229 ? -2.947 -18.621 -66.567 1.00 39.72 229 VAL A CA 1
ATOM 1651 C C . VAL A 1 229 ? -3.449 -19.401 -65.341 1.00 39.72 229 VAL A C 1
ATOM 1653 O O . VAL A 1 229 ? -4.371 -20.203 -65.462 1.00 39.72 229 VAL A O 1
ATOM 1656 N N . ARG A 1 230 ? -2.874 -19.170 -64.152 1.00 40.66 230 ARG A N 1
ATOM 1657 C CA . ARG A 1 230 ? -3.320 -19.769 -62.874 1.00 40.66 230 ARG A CA 1
ATOM 1658 C C . ARG A 1 230 ? -4.128 -18.760 -62.032 1.00 40.66 230 ARG A C 1
ATOM 1660 O O . ARG A 1 230 ? -3.648 -17.640 -61.872 1.00 40.66 230 ARG A O 1
ATOM 1667 N N . PRO A 1 231 ? -5.276 -19.135 -61.431 1.00 46.91 231 PRO A N 1
ATOM 1668 C CA . PRO A 1 231 ? -5.987 -18.308 -60.451 1.00 46.91 231 PRO A CA 1
ATOM 1669 C C . PRO A 1 231 ? -5.567 -18.613 -58.995 1.00 46.91 231 PRO A C 1
ATOM 1671 O O . PRO A 1 231 ? -5.340 -19.765 -58.626 1.00 46.91 231 PRO A O 1
ATOM 1674 N N . PHE A 1 232 ? -5.487 -17.567 -58.162 1.00 41.34 232 PHE A N 1
ATOM 1675 C CA . PHE A 1 232 ? -5.254 -17.619 -56.707 1.00 41.34 232 PHE A CA 1
ATOM 1676 C C . PHE A 1 232 ? -6.588 -17.721 -55.931 1.00 41.34 232 PHE A C 1
ATOM 1678 O O . PHE A 1 232 ? -7.515 -16.984 -56.269 1.00 41.34 232 PHE A O 1
ATOM 1685 N N . PRO A 1 233 ? -6.700 -18.541 -54.864 1.00 46.34 233 PRO A N 1
ATOM 1686 C CA . PRO A 1 233 ? -7.877 -18.561 -53.996 1.00 46.34 233 PRO A CA 1
ATOM 1687 C C . PRO A 1 233 ? -7.662 -17.824 -52.658 1.00 46.34 233 PRO A C 1
ATOM 1689 O O . PRO A 1 233 ? -6.616 -17.962 -52.027 1.00 46.34 233 PRO A O 1
ATOM 1692 N N . GLY A 1 234 ? -8.715 -17.146 -52.180 1.00 39.06 234 GLY A N 1
ATOM 1693 C CA . GLY A 1 234 ? -8.976 -16.966 -50.743 1.00 39.06 234 GLY A CA 1
ATOM 1694 C C . GLY A 1 234 ? -8.935 -15.537 -50.190 1.00 39.06 234 GLY A C 1
ATOM 1695 O O . GLY A 1 234 ? -7.995 -15.180 -49.489 1.00 39.06 234 GLY A O 1
ATOM 1696 N N . ALA A 1 235 ? -10.000 -14.757 -50.402 1.00 43.59 235 ALA A N 1
ATOM 1697 C CA . ALA A 1 235 ? -10.349 -13.611 -49.557 1.00 43.59 235 ALA A CA 1
ATOM 1698 C C . ALA A 1 235 ? -11.676 -13.919 -48.840 1.00 43.59 235 ALA A C 1
ATOM 1700 O O . ALA A 1 235 ? -12.671 -14.243 -49.487 1.00 43.59 235 ALA A O 1
ATOM 1701 N N . ALA A 1 236 ? -11.668 -13.882 -47.505 1.00 46.91 236 ALA A N 1
ATOM 1702 C CA . ALA A 1 236 ? -12.847 -14.089 -46.665 1.00 46.91 236 ALA A CA 1
ATOM 1703 C C . ALA A 1 236 ? -13.770 -12.848 -46.686 1.00 46.91 236 ALA A C 1
ATOM 1705 O O . ALA A 1 236 ? -13.263 -11.728 -46.783 1.00 46.91 236 ALA A O 1
ATOM 1706 N N . PRO A 1 237 ? -15.103 -13.006 -46.579 1.00 48.09 237 PRO A N 1
ATOM 1707 C CA . PRO A 1 237 ? -16.028 -11.877 -46.605 1.00 48.09 237 PRO A CA 1
ATOM 1708 C C . PRO A 1 237 ? -16.045 -11.108 -45.274 1.00 48.09 237 PRO A C 1
ATOM 1710 O O . PRO A 1 237 ? -16.193 -11.686 -44.197 1.00 48.09 237 PRO A O 1
ATOM 1713 N N . VAL A 1 238 ? -15.930 -9.783 -45.377 1.00 47.12 238 VAL A N 1
ATOM 1714 C CA . VAL A 1 238 ? -16.145 -8.811 -44.298 1.00 47.12 238 VAL A CA 1
ATOM 1715 C C . VAL A 1 238 ? -17.646 -8.530 -44.199 1.00 47.12 238 VAL A C 1
ATOM 1717 O O . VAL A 1 238 ? -18.254 -8.085 -45.170 1.00 47.12 238 VAL A O 1
ATOM 1720 N N . TYR A 1 239 ? -18.250 -8.778 -43.036 1.00 48.84 239 TYR A N 1
ATOM 1721 C CA . TYR A 1 239 ? -19.625 -8.365 -42.755 1.00 48.84 239 TYR A CA 1
ATOM 1722 C C . TYR A 1 239 ? -19.633 -6.904 -42.297 1.00 48.84 239 TYR A C 1
ATOM 1724 O O . TYR A 1 239 ? -19.116 -6.578 -41.229 1.00 48.84 239 TYR A O 1
ATOM 1732 N N . HIS A 1 240 ? -20.233 -6.031 -43.106 1.00 43.81 240 HIS A N 1
ATOM 1733 C CA . HIS A 1 240 ? -20.627 -4.689 -42.688 1.00 43.81 240 HIS A CA 1
ATOM 1734 C C . HIS A 1 240 ? -21.891 -4.795 -41.826 1.00 43.81 240 HIS A C 1
ATOM 1736 O O . HIS A 1 240 ? -22.958 -5.149 -42.323 1.00 43.81 240 HIS A O 1
ATOM 1742 N N . LEU A 1 241 ? -21.763 -4.504 -40.534 1.00 48.53 241 LEU A N 1
ATOM 1743 C CA . LEU A 1 241 ? -22.894 -4.178 -39.671 1.00 48.53 241 LEU A CA 1
ATOM 1744 C C . LEU A 1 241 ? -23.029 -2.664 -39.679 1.00 48.53 241 LEU A C 1
ATOM 1746 O O . LEU A 1 241 ? -22.146 -1.975 -39.174 1.00 48.53 241 LEU A O 1
ATOM 1750 N N . ASP A 1 242 ? -24.119 -2.169 -40.258 1.00 45.28 242 ASP A N 1
ATOM 1751 C CA . ASP A 1 242 ? -24.463 -0.760 -40.167 1.00 45.28 242 ASP A CA 1
ATOM 1752 C C . ASP A 1 242 ? -25.949 -0.548 -39.867 1.00 45.28 242 ASP A C 1
ATOM 1754 O O . ASP A 1 242 ? -26.819 -1.266 -40.362 1.00 45.28 242 ASP A O 1
ATOM 1758 N N . ALA A 1 243 ? -26.159 0.519 -39.096 1.00 42.62 243 ALA A N 1
ATOM 1759 C CA . ALA A 1 243 ? -27.374 1.294 -38.856 1.00 42.62 243 ALA A CA 1
ATOM 1760 C C . ALA A 1 243 ? -28.431 0.819 -37.826 1.00 42.62 243 ALA A C 1
ATOM 1762 O O . ALA A 1 243 ? -29.314 0.010 -38.088 1.00 42.62 243 ALA A O 1
ATOM 1763 N N . HIS A 1 244 ? -28.396 1.517 -36.683 1.00 40.47 244 HIS A N 1
ATOM 1764 C CA . HIS A 1 244 ? -29.488 2.335 -36.126 1.00 40.47 244 HIS A CA 1
ATOM 1765 C C . HIS A 1 244 ? -30.938 1.799 -36.122 1.00 40.47 244 HIS A C 1
ATOM 1767 O O . HIS A 1 244 ? -31.655 1.925 -37.115 1.00 40.47 244 HIS A O 1
ATOM 1773 N N . ARG A 1 245 ? -31.446 1.478 -34.923 1.00 39.75 245 ARG A N 1
ATOM 1774 C CA . ARG A 1 245 ? -32.493 2.248 -34.213 1.00 39.75 245 ARG A CA 1
ATOM 1775 C C . ARG A 1 245 ? -32.647 1.776 -32.773 1.00 39.75 245 ARG A C 1
ATOM 1777 O O . ARG A 1 245 ? -32.565 0.551 -32.557 1.00 39.75 245 ARG A O 1
#